Protein 7UG9 (pdb70)

Secondary structure (DSSP, 8-state):
-EE--B--TTTT-SS-HHHHHHHHHHTT-SEEEE--BT--TTHHHHHHHHHHTT---EEEEEEEEEEEETTEEEEEEEES--TT-HHHHHHHHHHHH--B-HHHHHHHHHHTT-EEEE--GGGG---HHHHHHHHHHHHHTT--EEEEE-SS--HHHHHHHHHHHHHTT-EEEE---B-S--SS--TTTT--PPTT--BTTHHHH-

B-factor: mean 23.29, std 7.82, range [12.18, 55.29]

Solvent-accessible surface area: 9384 Å² total; per-residue (Å²): 102,50,0,0,0,0,1,0,69,39,33,78,9,77,37,63,14,60,42,0,0,59,59,0,52,126,68,196,4,31,14,0,0,1,0,2,50,12,28,24,69,1,1,55,41,0,109,98,18,22,86,156,48,67,34,98,12,98,25,14,11,1,0,1,0,7,0,52,21,105,150,70,96,0,21,0,0,0,0,50,4,64,27,104,48,101,60,0,64,97,10,14,61,80,1,94,152,134,129,3,60,2,80,90,0,0,73,14,0,64,114,4,51,2,56,0,0,0,0,8,2,35,150,30,140,33,62,74,90,89,26,100,112,0,0,41,51,0,25,128,43,132,9,24,0,0,1,0,0,18,15,110,41,64,111,103,58,10,68,121,5,4,62,18,0,148,133,51,135,8,62,0,0,7,0,1,17,0,49,97,66,46,104,177,35,18,0,6,96,125,12,116,38,16,107,44,16,110,3,0,28,45,43,58,94,163

Sequence (206 aa):
IYDLHSHTTASDGCCLTPEALVHRAVEMRVGTLAITDHDTTAAIAPAREEISRSGLALNLIPGVEISTVWENHEIHIVGLNIDITHPLMCEFLAQQTERWCTIEQAIDVIHHSGGKAVLAHPGRYNLSAKWLKRLVAHFAEHHGDAMMEVAQCQQSPNERTQLAALARQHHLWASQGSDFHQPCPWIELGRKLWLPAGVEGVWQLWEQ

Radius of gyration: 15.75 Å; Cα contacts (8 Å, |Δi|>4): 467; chains: 1; bounding box: 38×36×37 Å

Foldseek 3Di:
DEAAAEEDPVAQFDHALLVVLVQCVVVVHQEYEYAHELDQVRQVVNVVNCVVVVNNHHYWRKYWYWAADPNATWIKMWTNFQRPDPLSVVQSVVRVVHHHHLLVVQVSSVVRVTAIEGEPLVVSVDDPVVSLVVLLVNLVSPHAEYEQEEQADDPVSSVVVQVSCLVSVHAYEHHHNYRYDDDRGGGPHPTDHDPDHHHSVVVVVD

Structure (mmCIF, N/CA/C/O backbone):
data_7UG9
#
_entry.id   7UG9
#
_cell.length_a   40.289
_cell.length_b   74.389
_cell.length_c   40.079
_cell.angle_alpha   90.000
_cell.angle_beta   118.980
_cell.angle_gamma   90.000
#
_symmetry.space_group_name_H-M   'P 1 21 1'
#
loop_
_entity.id
_entity.type
_entity.pdbx_description
1 polymer "5'-3' exoribonuclease"
2 non-polymer 'MANGANESE (II) ION'
3 non-polymer 'SULFATE ION'
4 water water
#
loop_
_atom_site.group_PDB
_atom_site.id
_atom_site.type_symbol
_atom_site.label_atom_id
_atom_site.label_alt_id
_atom_site.label_comp_id
_atom_site.label_asym_id
_atom_site.label_entity_id
_atom_site.label_seq_id
_atom_site.pdbx_PDB_ins_code
_atom_site.Cartn_x
_atom_site.Cartn_y
_atom_site.Cartn_z
_atom_site.occupancy
_atom_site.B_iso_or_equiv
_atom_site.auth_seq_id
_atom_site.auth_comp_id
_atom_site.auth_asym_id
_atom_site.auth_atom_id
_atom_site.pdbx_PDB_model_num
ATOM 1 N N . ILE A 1 9 ? -6.894 -24.817 6.456 1.00 24.72 9 ILE A N 1
ATOM 2 C CA . ILE A 1 9 ? -6.894 -23.400 6.092 1.00 20.51 9 ILE A CA 1
ATOM 3 C C . ILE A 1 9 ? -5.672 -23.060 5.250 1.00 19.38 9 ILE A C 1
ATOM 4 O O . ILE A 1 9 ? -4.552 -23.378 5.627 1.00 20.64 9 ILE A O 1
ATOM 9 N N . TYR A 1 10 ? -5.892 -22.387 4.122 1.00 21.10 10 TYR A N 1
ATOM 10 C CA . TYR A 1 10 ? -4.821 -21.854 3.292 1.00 20.25 10 TYR A CA 1
ATOM 11 C C . TYR A 1 10 ? -4.628 -20.371 3.592 1.00 18.47 10 TYR A C 1
ATOM 12 O O . TYR A 1 10 ? -5.601 -19.620 3.645 1.00 19.18 10 TYR A O 1
ATOM 21 N N . ASP A 1 11 ? -3.378 -19.954 3.790 1.00 17.63 11 ASP A N 1
ATOM 22 C CA . ASP A 1 11 ? -3.030 -18.530 3.844 1.00 15.46 11 ASP A CA 1
ATOM 23 C C . ASP A 1 11 ? -1.843 -18.348 2.908 1.00 15.23 11 ASP A C 1
ATOM 24 O O . ASP A 1 11 ? -0.717 -18.707 3.258 1.00 14.05 11 ASP A O 1
ATOM 29 N N . LEU A 1 12 ? -2.081 -17.753 1.741 1.00 14.13 12 LEU A N 1
ATOM 30 C CA . LEU A 1 12 ? -1.079 -17.716 0.683 1.00 14.08 12 LEU A CA 1
ATOM 31 C C . LEU A 1 12 ? -0.479 -16.321 0.483 1.00 15.02 12 LEU A C 1
ATOM 32 O O . LEU A 1 12 ? -0.104 -15.957 -0.629 1.00 17.25 12 LEU A O 1
ATOM 37 N N . HIS A 1 13 ? -0.343 -15.538 1.552 1.00 14.48 13 HIS A N 1
ATOM 38 C CA . HIS A 1 13 ? 0.274 -14.215 1.442 1.00 14.74 13 HIS A CA 1
ATOM 39 C C . HIS A 1 13 ? 0.732 -13.806 2.836 1.00 12.45 13 HIS A C 1
ATOM 40 O O . HIS A 1 13 ? -0.108 -13.505 3.684 1.00 16.39 13 HIS A O 1
ATOM 47 N N . SER A 1 14 ? 2.041 -13.820 3.074 1.00 14.07 14 SER A N 1
ATOM 48 C CA . SER A 1 14 ? 2.571 -13.464 4.391 1.00 13.43 14 SER A CA 1
ATOM 49 C C . SER A 1 14 ? 3.999 -12.969 4.235 1.00 14.95 14 SER A C 1
ATOM 50 O O . SER A 1 14 ? 4.675 -13.267 3.243 1.00 15.15 14 SER A O 1
ATOM 53 N N . HIS A 1 15 ? 4.463 -12.219 5.240 1.00 13.22 15 HIS A N 1
ATOM 54 C CA . HIS A 1 15 ? 5.787 -11.607 5.213 1.00 12.77 15 HIS A CA 1
ATOM 55 C C . HIS A 1 15 ? 6.578 -11.944 6.469 1.00 12.64 15 HIS A C 1
ATOM 56 O O . HIS A 1 15 ? 6.014 -12.242 7.519 1.00 16.41 15 HIS A O 1
ATOM 63 N N . THR A 1 16 ? 7.901 -11.916 6.320 1.00 14.18 16 THR A N 1
ATOM 64 C CA . THR A 1 16 ? 8.854 -12.188 7.395 1.00 14.84 16 THR A CA 1
ATOM 65 C C . THR A 1 16 ? 9.872 -11.070 7.436 1.00 16.28 16 THR A C 1
ATOM 66 O O . THR A 1 16 ? 9.869 -10.173 6.591 1.00 15.16 16 THR A O 1
ATOM 70 N N . THR A 1 17 ? 10.801 -11.171 8.394 1.00 15.98 17 THR A N 1
ATOM 71 C CA . THR A 1 17 ? 11.942 -10.268 8.468 1.00 19.83 17 THR A CA 1
ATOM 72 C C . THR A 1 17 ? 12.804 -10.265 7.209 1.00 21.20 17 THR A C 1
ATOM 73 O O . THR A 1 17 ? 13.641 -9.367 7.062 1.00 20.65 17 THR A O 1
ATOM 77 N N . ALA A 1 18 ? 12.625 -11.227 6.297 1.00 19.47 18 ALA A N 1
ATOM 78 C CA . ALA A 1 18 ? 13.330 -11.164 5.019 1.00 21.26 18 ALA A CA 1
ATOM 79 C C . ALA A 1 18 ? 12.896 -9.957 4.203 1.00 19.84 18 ALA A C 1
ATOM 80 O O . ALA A 1 18 ? 13.672 -9.446 3.389 1.00 25.17 18 ALA A O 1
ATOM 82 N N . SER A 1 19 ? 11.640 -9.526 4.348 1.00 18.38 19 SER A N 1
ATOM 83 C CA . SER A 1 19 ? 11.234 -8.258 3.749 1.00 18.04 19 SER A CA 1
ATOM 84 C C . SER A 1 19 ? 10.735 -7.339 4.853 1.00 17.64 19 SER A C 1
ATOM 85 O O . SER A 1 19 ? 11.524 -6.940 5.715 1.00 19.92 19 SER A O 1
ATOM 88 N N . ASP A 1 20 ? 9.451 -7.007 4.883 1.00 15.01 20 ASP A N 1
ATOM 89 C CA . ASP A 1 20 ? 8.998 -6.002 5.842 1.00 19.34 20 ASP A CA 1
ATOM 90 C C . ASP A 1 20 ? 8.114 -6.578 6.935 1.00 18.76 20 ASP A C 1
ATOM 91 O O . ASP A 1 20 ? 7.357 -5.834 7.563 1.00 18.41 20 ASP A O 1
ATOM 96 N N . GLY A 1 21 ? 8.196 -7.890 7.186 1.00 15.62 21 GLY A N 1
ATOM 97 C CA . GLY A 1 21 ? 7.527 -8.463 8.333 1.00 16.66 21 GLY A CA 1
ATOM 98 C C . GLY A 1 21 ? 8.368 -8.324 9.586 1.00 18.90 21 GLY A C 1
ATOM 99 O O . GLY A 1 21 ? 9.573 -8.073 9.529 1.00 20.31 21 GLY A O 1
ATOM 100 N N . CYS A 1 22 ? 7.739 -8.508 10.744 1.00 17.77 22 CYS A N 1
ATOM 101 C CA A CYS A 1 22 ? 8.435 -8.392 12.019 0.62 19.34 22 CYS A CA 1
ATOM 102 C CA B CYS A 1 22 ? 8.481 -8.389 11.992 0.38 19.27 22 CYS A CA 1
ATOM 103 C C . CYS A 1 22 ? 8.822 -9.731 12.627 1.00 17.38 22 CYS A C 1
ATOM 104 O O . CYS A 1 22 ? 9.547 -9.747 13.623 1.00 17.84 22 CYS A O 1
ATOM 109 N N . LEU A 1 23 ? 8.343 -10.848 12.083 1.00 16.57 23 LEU A N 1
ATOM 110 C CA . LEU A 1 23 ? 8.694 -12.152 12.627 1.00 17.40 23 LEU A CA 1
ATOM 111 C C . LEU A 1 23 ? 9.683 -12.860 11.709 1.00 16.58 23 LEU A C 1
ATOM 112 O O . LEU A 1 23 ? 9.652 -12.698 10.486 1.00 14.58 23 LEU A O 1
ATOM 117 N N . THR A 1 24 ? 10.573 -13.636 12.324 1.00 15.63 24 THR A N 1
ATOM 118 C CA . THR A 1 24 ? 11.501 -14.453 11.585 1.00 15.07 24 THR A CA 1
ATOM 119 C C . THR A 1 24 ? 10.719 -15.535 10.856 1.00 16.01 24 THR A C 1
ATOM 120 O O . THR A 1 24 ? 9.586 -15.852 11.240 1.00 15.72 24 THR A O 1
ATOM 124 N N . PRO A 1 25 ? 11.306 -16.120 9.804 1.00 17.16 25 PRO A N 1
ATOM 125 C CA . PRO A 1 25 ? 10.662 -17.280 9.167 1.00 18.41 25 PRO A CA 1
ATOM 126 C C . PRO A 1 25 ? 10.328 -18.351 10.182 1.00 18.58 25 PRO A C 1
ATOM 127 O O . PRO A 1 25 ? 9.267 -18.981 10.115 1.00 16.54 25 PRO A O 1
ATOM 131 N N . GLU A 1 26 ? 11.196 -18.518 11.181 1.00 17.41 26 GLU A N 1
ATOM 132 C CA . GLU A 1 26 ? 10.972 -19.554 12.180 1.00 17.68 26 GLU A CA 1
ATOM 133 C C . GLU A 1 26 ? 9.776 -19.226 13.071 1.00 17.70 26 GLU A C 1
ATOM 134 O O . GLU A 1 26 ? 8.964 -20.103 13.381 1.00 17.97 26 GLU A O 1
ATOM 140 N N . ALA A 1 27 ? 9.668 -17.980 13.533 1.00 15.35 27 ALA A N 1
ATOM 141 C CA . ALA A 1 27 ? 8.515 -17.603 14.344 1.00 16.63 27 ALA A CA 1
ATOM 142 C C . ALA A 1 27 ? 7.223 -17.655 13.541 1.00 16.06 27 ALA A C 1
ATOM 143 O O . ALA A 1 27 ? 6.178 -18.028 14.080 1.00 14.93 27 ALA A O 1
ATOM 145 N N . LEU A 1 28 ? 7.273 -17.291 12.260 1.00 16.92 28 LEU A N 1
ATOM 146 C CA . LEU A 1 28 ? 6.051 -17.264 11.459 1.00 16.13 28 LEU A CA 1
ATOM 147 C C . LEU A 1 28 ? 5.469 -18.658 11.258 1.00 14.15 28 LEU A C 1
ATOM 148 O O . LEU A 1 28 ? 4.249 -18.839 11.367 1.00 15.76 28 LEU A O 1
ATOM 153 N N . VAL A 1 29 ? 6.307 -19.655 10.944 1.00 14.13 29 VAL A N 1
ATOM 154 C CA . VAL A 1 29 ? 5.742 -20.991 10.726 1.00 15.46 29 VAL A CA 1
ATOM 155 C C . VAL A 1 29 ? 5.112 -21.514 12.016 1.00 15.09 29 VAL A C 1
ATOM 156 O O . VAL A 1 29 ? 4.059 -22.166 11.995 1.00 15.39 29 VAL A O 1
ATOM 160 N N . HIS A 1 30 ? 5.701 -21.196 13.168 1.00 16.64 30 HIS A N 1
ATOM 161 C CA . HIS A 1 30 ? 5.046 -21.591 14.413 1.00 17.07 30 HIS A CA 1
ATOM 162 C C . HIS A 1 30 ? 3.727 -20.854 14.614 1.00 17.47 30 HIS A C 1
ATOM 163 O O . HIS A 1 30 ? 2.743 -21.444 15.080 1.00 14.83 30 HIS A O 1
ATOM 170 N N . ARG A 1 31 ? 3.686 -19.553 14.292 1.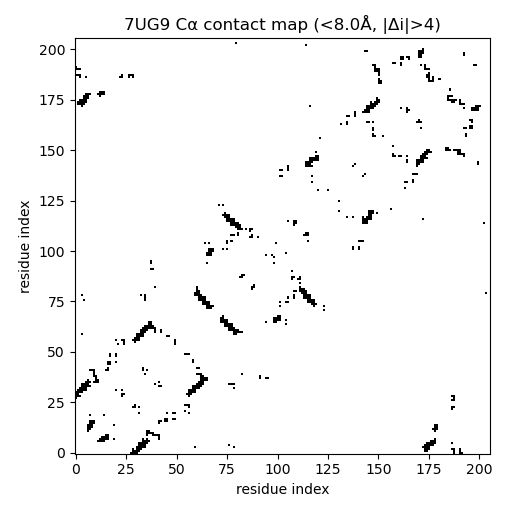00 15.39 31 ARG A N 1
ATOM 171 C CA . ARG A 1 31 ? 2.431 -18.828 14.431 1.00 14.96 31 ARG A CA 1
ATOM 172 C C . ARG A 1 31 ? 1.365 -19.435 13.533 1.00 17.05 31 ARG A C 1
ATOM 173 O O . ARG A 1 31 ? 0.196 -19.545 13.925 1.00 15.30 31 ARG A O 1
ATOM 181 N N . ALA A 1 32 ? 1.760 -19.869 12.334 1.00 16.19 32 ALA A N 1
ATOM 182 C CA . ALA A 1 32 ? 0.797 -20.438 11.396 1.00 16.41 32 ALA A CA 1
ATOM 183 C C . ALA A 1 32 ? 0.160 -21.687 11.985 1.00 17.49 32 ALA A C 1
ATOM 184 O O . ALA A 1 32 ? -1.066 -21.847 11.955 1.00 16.94 32 ALA A O 1
ATOM 186 N N . VAL A 1 33 ? 0.978 -22.541 12.605 1.00 18.03 33 VAL A N 1
ATOM 187 C CA . VAL A 1 33 ? 0.451 -23.772 13.185 1.00 19.50 33 VAL A CA 1
ATOM 188 C C . VAL A 1 33 ? -0.449 -23.450 14.374 1.00 19.21 33 VAL A C 1
ATOM 189 O O . VAL A 1 33 ? -1.521 -24.045 14.542 1.00 21.42 33 VAL A O 1
ATOM 193 N N . GLU A 1 34 ? -0.066 -22.458 15.175 1.00 18.18 34 GLU A N 1
ATOM 194 C CA . GLU A 1 34 ? -0.902 -22.047 16.298 1.00 17.47 34 GLU A CA 1
ATOM 195 C C . GLU A 1 34 ? -2.238 -21.496 15.826 1.00 21.96 34 GLU A C 1
ATOM 196 O O . GLU A 1 34 ? -3.245 -21.614 16.535 1.00 22.34 34 GLU A O 1
ATOM 202 N N . MET A 1 35 ? -2.271 -20.920 14.625 1.00 16.37 35 MET A N 1
ATOM 203 C CA . MET A 1 35 ? -3.477 -20.359 14.058 1.00 19.36 35 MET A CA 1
ATOM 204 C C . MET A 1 35 ? -4.255 -21.400 13.269 1.00 18.99 35 MET A C 1
ATOM 205 O O . MET A 1 35 ? -5.286 -21.066 12.675 1.00 20.03 35 MET A O 1
ATOM 210 N N . ARG A 1 36 ? -3.756 -22.641 13.241 1.00 18.79 36 ARG A N 1
ATOM 211 C CA . ARG A 1 36 ? -4.397 -23.764 12.555 1.00 22.40 36 ARG A CA 1
ATOM 212 C C . ARG A 1 36 ? -4.438 -23.547 11.041 1.00 19.72 36 ARG A C 1
ATOM 213 O O . ARG A 1 36 ? -5.348 -23.992 10.346 1.00 20.10 36 ARG A O 1
ATOM 221 N N . VAL A 1 37 ? -3.401 -22.896 10.528 1.00 16.98 37 VAL A N 1
ATOM 222 C CA . VAL A 1 37 ? -3.169 -22.807 9.090 1.00 18.06 37 VAL A CA 1
ATOM 223 C C . VAL A 1 37 ? -2.558 -24.116 8.620 1.00 17.51 37 VAL A C 1
ATOM 224 O O . VAL A 1 37 ? -1.562 -24.583 9.188 1.00 19.90 37 VAL A O 1
ATOM 228 N N . GLY A 1 38 ? -3.150 -24.715 7.586 1.00 17.87 38 GLY A N 1
ATOM 229 C CA . GLY A 1 38 ? -2.621 -25.964 7.073 1.00 18.05 38 GLY A CA 1
ATOM 230 C C . GLY A 1 38 ? -1.575 -25.776 5.995 1.00 20.02 38 GLY A C 1
ATOM 231 O O . GLY A 1 38 ? -0.605 -26.537 5.909 1.00 18.72 38 GLY A O 1
ATOM 232 N N . THR A 1 39 ? -1.756 -24.750 5.165 1.00 17.75 39 THR A N 1
ATOM 233 C CA . THR A 1 39 ? -0.851 -24.475 4.065 1.00 15.79 39 THR A CA 1
ATOM 234 C C . THR A 1 39 ? -0.557 -22.985 4.073 1.00 15.80 39 THR A C 1
ATOM 235 O O . THR A 1 39 ? -1.488 -22.174 4.093 1.00 17.04 39 THR A O 1
ATOM 239 N N . LEU A 1 40 ? 0.726 -22.640 4.119 1.00 15.06 40 LEU A N 1
ATOM 240 C CA . LEU A 1 40 ? 1.180 -21.262 4.236 1.00 14.60 40 LEU A CA 1
ATOM 241 C C . LEU A 1 40 ? 2.131 -20.949 3.089 1.00 15.31 40 LEU A C 1
ATOM 242 O O . LEU A 1 40 ? 3.065 -21.710 2.826 1.00 18.03 40 LEU A O 1
ATOM 247 N N . ALA A 1 41 ? 1.902 -19.834 2.404 1.00 15.07 41 ALA A N 1
ATOM 248 C CA . ALA A 1 41 ? 2.888 -19.316 1.473 1.00 14.07 41 ALA A CA 1
ATOM 249 C C . ALA A 1 41 ? 3.571 -18.124 2.117 1.00 14.48 41 ALA A C 1
ATOM 250 O O . ALA A 1 41 ? 2.901 -17.243 2.656 1.00 17.53 41 ALA A O 1
ATOM 252 N N . ILE A 1 42 ? 4.893 -18.104 2.082 1.00 15.54 42 ILE A N 1
ATOM 253 C CA . ILE A 1 42 ? 5.631 -16.906 2.447 1.00 14.36 42 ILE A CA 1
ATOM 254 C C . ILE A 1 42 ? 5.896 -16.164 1.146 1.00 16.38 42 ILE A C 1
ATOM 255 O O . ILE A 1 42 ? 6.383 -16.758 0.176 1.00 15.45 42 ILE A O 1
ATOM 260 N N . THR A 1 43 ? 5.513 -14.885 1.107 1.00 15.17 43 THR A N 1
ATOM 261 C CA . THR A 1 43 ? 5.525 -14.087 -0.115 1.00 14.35 43 THR A CA 1
ATOM 262 C C . THR A 1 43 ? 6.202 -12.741 0.173 1.00 13.26 43 THR A C 1
ATOM 263 O O . THR A 1 43 ? 5.586 -11.681 0.066 1.00 16.43 43 THR A O 1
ATOM 267 N N . ASP A 1 44 ? 7.481 -12.790 0.533 1.00 13.88 44 ASP A N 1
ATOM 268 C CA . ASP A 1 44 ? 8.227 -11.576 0.850 1.00 13.96 44 ASP A CA 1
ATOM 269 C C . ASP A 1 44 ? 8.435 -10.729 -0.408 1.00 14.23 44 ASP A C 1
ATOM 270 O O . ASP A 1 44 ? 8.457 -11.244 -1.525 1.00 15.38 44 ASP A O 1
ATOM 275 N N . HIS A 1 45 ? 8.571 -9.414 -0.214 1.00 13.60 45 HIS A N 1
ATOM 276 C CA . HIS A 1 45 ? 8.807 -8.488 -1.321 1.00 14.21 45 HIS A CA 1
ATOM 277 C C . HIS A 1 45 ? 10.125 -8.772 -2.022 1.00 16.93 45 HIS A C 1
ATOM 278 O O . HIS A 1 45 ? 11.196 -8.587 -1.440 1.00 17.12 45 HIS A O 1
ATOM 285 N N . ASP A 1 46 ? 10.061 -9.261 -3.259 1.00 18.84 46 ASP A N 1
ATOM 286 C CA . ASP A 1 46 ? 11.237 -9.346 -4.119 1.00 23.95 46 ASP A CA 1
ATOM 287 C C . ASP A 1 46 ? 12.367 -10.161 -3.487 1.00 20.98 46 ASP A C 1
ATOM 288 O O . ASP A 1 46 ? 13.545 -9.960 -3.785 1.00 19.80 46 ASP A O 1
ATOM 293 N N . THR A 1 47 ? 12.043 -11.090 -2.588 1.00 18.47 47 THR A N 1
ATOM 294 C CA . THR A 1 47 ? 13.070 -11.984 -2.073 1.00 18.68 47 THR A CA 1
ATOM 295 C C . THR A 1 47 ? 12.422 -13.324 -1.778 1.00 17.64 47 THR A C 1
ATOM 296 O O . THR A 1 47 ? 11.204 -13.413 -1.571 1.00 17.47 47 THR A O 1
ATOM 300 N N . THR A 1 48 ? 13.237 -14.373 -1.843 1.00 17.52 48 THR A N 1
ATOM 301 C CA . THR A 1 48 ? 12.826 -15.694 -1.391 1.00 16.26 48 THR A CA 1
ATOM 302 C C . THR A 1 48 ? 13.647 -16.135 -0.193 1.00 17.54 48 THR A C 1
ATOM 303 O O . THR A 1 48 ? 13.687 -17.323 0.121 1.00 18.59 48 THR A O 1
ATOM 307 N N . ALA A 1 49 ? 14.299 -15.197 0.498 1.00 17.68 49 ALA A N 1
ATOM 308 C CA . ALA A 1 49 ? 15.303 -15.598 1.479 1.00 20.13 49 ALA A CA 1
ATOM 309 C C . ALA A 1 49 ? 14.707 -16.335 2.674 1.00 18.00 49 ALA A C 1
ATOM 310 O O . ALA A 1 49 ? 15.445 -17.023 3.383 1.00 19.05 49 ALA A O 1
ATOM 312 N N . ALA A 1 50 ? 13.401 -16.218 2.919 1.00 15.58 50 ALA A N 1
ATOM 313 C CA . ALA A 1 50 ? 12.820 -16.845 4.099 1.00 17.24 50 ALA A CA 1
ATOM 314 C C . ALA A 1 50 ? 12.432 -18.295 3.876 1.00 16.96 50 ALA A C 1
ATOM 315 O O . ALA A 1 50 ? 12.180 -19.008 4.853 1.00 17.07 50 ALA A O 1
ATOM 317 N N . ILE A 1 51 ? 12.395 -18.763 2.632 1.00 17.48 51 ILE A N 1
ATOM 318 C CA . ILE A 1 51 ? 11.815 -20.082 2.375 1.00 19.05 51 ILE A CA 1
ATOM 319 C C . ILE A 1 51 ? 12.675 -21.185 2.988 1.00 20.17 51 ILE A C 1
ATOM 320 O O . ILE A 1 51 ? 12.169 -22.064 3.701 1.00 20.27 51 ILE A O 1
ATOM 325 N N . ALA A 1 52 ? 13.983 -21.161 2.722 1.00 17.70 52 ALA A N 1
ATOM 326 C CA . ALA A 1 52 ? 14.851 -22.231 3.214 1.00 22.39 52 ALA A CA 1
ATOM 327 C C . ALA A 1 52 ? 14.869 -22.305 4.732 1.00 22.00 52 ALA A C 1
ATOM 328 O O . ALA A 1 52 ? 14.712 -23.415 5.271 1.00 18.19 52 ALA A O 1
ATOM 330 N N . PRO A 1 53 ? 15.005 -21.198 5.477 1.00 18.85 53 PRO A N 1
ATOM 331 C CA . PRO A 1 53 ? 14.930 -21.313 6.941 1.00 19.08 53 PRO A CA 1
ATOM 332 C C . PRO A 1 53 ? 13.559 -21.742 7.437 1.00 17.67 53 PRO A C 1
ATOM 333 O O . PRO A 1 53 ? 13.473 -22.444 8.455 1.00 19.77 53 PRO A O 1
ATOM 337 N N . ALA A 1 54 ? 12.479 -21.352 6.749 1.00 17.57 54 ALA A N 1
ATOM 338 C CA . ALA A 1 54 ? 11.149 -21.782 7.161 1.00 17.04 54 ALA A CA 1
ATOM 339 C C . ALA A 1 54 ? 11.001 -23.290 7.005 1.00 17.48 54 ALA A C 1
ATOM 340 O O . ALA A 1 54 ? 10.501 -23.976 7.907 1.00 18.45 54 ALA A O 1
ATOM 342 N N . ARG A 1 55 ? 11.438 -23.823 5.863 1.00 16.49 55 ARG A N 1
ATOM 343 C CA . ARG A 1 55 ? 11.434 -25.272 5.677 1.00 17.96 55 ARG A CA 1
ATOM 344 C C . ARG A 1 55 ? 12.267 -25.971 6.742 1.00 19.71 55 ARG A C 1
ATOM 345 O O . ARG A 1 55 ? 11.890 -27.036 7.242 1.00 19.83 55 ARG A O 1
ATOM 353 N N . GLU A 1 56 ? 13.417 -25.387 7.082 1.00 20.88 56 GLU A N 1
ATOM 354 C CA . GLU A 1 56 ? 14.300 -25.965 8.095 1.00 22.39 56 GLU A CA 1
ATOM 355 C C . GLU A 1 56 ? 13.611 -26.026 9.452 1.00 22.51 56 GLU A C 1
ATOM 356 O O . GLU A 1 56 ? 13.747 -27.013 10.185 1.00 19.88 56 GLU A O 1
ATOM 362 N N . GLU A 1 57 ? 12.865 -24.976 9.805 1.00 18.34 57 GLU A N 1
ATOM 363 C CA . GLU A 1 57 ? 12.176 -24.958 11.093 1.00 19.42 57 GLU A CA 1
ATOM 364 C C . GLU A 1 57 ? 11.027 -25.949 11.126 1.00 18.10 57 GLU A C 1
ATOM 365 O O . GLU A 1 57 ? 10.804 -26.607 12.151 1.00 16.65 57 GLU A O 1
ATOM 371 N N . ILE A 1 58 ? 10.267 -26.041 10.026 1.00 16.34 58 ILE A N 1
ATOM 372 C CA . ILE A 1 58 ? 9.174 -27.005 9.948 1.00 16.76 58 ILE A CA 1
ATOM 373 C C . ILE A 1 58 ? 9.706 -28.412 10.160 1.00 16.35 58 ILE A C 1
ATOM 374 O O . ILE A 1 58 ? 9.121 -29.214 10.901 1.00 20.42 58 ILE A O 1
ATOM 379 N N . SER A 1 59 ? 10.846 -28.719 9.545 1.00 17.84 59 SER A N 1
ATOM 380 C CA . SER A 1 59 ? 11.437 -30.043 9.706 1.00 19.74 59 SER A CA 1
ATOM 381 C C . SER A 1 59 ? 11.975 -30.242 11.121 1.00 21.10 59 SER A C 1
ATOM 382 O O . SER A 1 59 ? 11.676 -31.251 11.773 1.00 19.86 59 SER A O 1
ATOM 385 N N . ARG A 1 60 ? 12.764 -29.290 11.627 1.00 19.91 60 ARG A N 1
ATOM 386 C CA . ARG A 1 60 ? 13.400 -29.520 12.925 1.00 20.54 60 ARG A CA 1
ATOM 387 C C . ARG A 1 60 ? 12.376 -29.581 14.055 1.00 21.37 60 ARG A C 1
ATOM 388 O O . ARG A 1 60 ? 12.570 -30.314 15.028 1.00 22.00 60 ARG A O 1
ATOM 396 N N . SER A 1 61 ? 11.264 -28.867 13.927 1.00 18.27 61 SER A N 1
ATOM 397 C CA . SER A 1 61 ? 10.227 -28.800 14.946 1.00 17.93 61 SER A CA 1
ATOM 398 C C . SER A 1 61 ? 9.105 -29.808 14.724 1.00 18.10 61 SER A C 1
ATOM 399 O O . SER A 1 61 ? 8.173 -29.865 15.532 1.00 19.84 61 SER A O 1
ATOM 402 N N . GLY A 1 62 ? 9.171 -30.588 13.648 1.00 17.08 62 GLY A N 1
ATOM 403 C CA . GLY A 1 62 ? 8.137 -31.558 13.336 1.00 19.31 62 GLY A CA 1
ATOM 404 C C . GLY A 1 62 ? 6.777 -30.960 13.064 1.00 18.51 62 GLY A C 1
ATOM 405 O O . GLY A 1 62 ? 5.765 -31.601 13.342 1.00 19.64 62 GLY A O 1
ATOM 406 N N . LEU A 1 63 ? 6.718 -29.734 12.545 1.00 15.73 63 LEU A N 1
ATOM 407 C CA . LEU A 1 63 ? 5.426 -29.111 12.311 1.00 19.42 63 LEU A CA 1
ATOM 408 C C . LEU A 1 63 ? 4.714 -29.749 11.131 1.00 20.19 63 LEU A C 1
ATOM 409 O O . LEU A 1 63 ? 5.340 -30.159 10.155 1.00 21.06 63 LEU A O 1
ATOM 414 N N . ALA A 1 64 ? 3.389 -29.829 11.247 1.00 21.25 64 ALA A N 1
ATOM 415 C CA . ALA A 1 64 ? 2.501 -30.268 10.172 1.00 18.97 64 ALA A CA 1
ATOM 416 C C . ALA A 1 64 ? 1.991 -29.006 9.493 1.00 25.59 64 ALA A C 1
ATOM 417 O O . ALA A 1 64 ? 0.875 -28.533 9.730 1.00 29.87 64 ALA A O 1
ATOM 419 N N . LEU A 1 65 ? 2.848 -28.450 8.652 1.00 19.39 65 LEU A N 1
ATOM 420 C CA . LEU A 1 65 ? 2.545 -27.255 7.883 1.00 17.72 65 LEU A CA 1
ATOM 421 C C . LEU A 1 65 ? 3.116 -27.472 6.499 1.00 17.49 65 LEU A C 1
ATOM 422 O O . LEU A 1 65 ? 4.291 -27.824 6.386 1.00 18.90 65 LEU A O 1
ATOM 427 N N . ASN A 1 66 ? 2.287 -27.307 5.462 1.00 17.36 66 ASN A N 1
ATOM 428 C CA . ASN A 1 66 ? 2.787 -27.312 4.099 1.00 19.74 66 ASN A CA 1
ATOM 429 C C . ASN A 1 66 ? 3.220 -25.904 3.742 1.00 17.86 66 ASN A C 1
ATOM 430 O O . ASN A 1 66 ? 2.400 -24.985 3.759 1.00 20.43 66 ASN A O 1
ATOM 435 N N . LEU A 1 67 ? 4.488 -25.743 3.415 1.00 16.01 67 LEU A N 1
ATOM 436 C CA . LEU A 1 67 ? 5.044 -24.457 3.005 1.00 18.61 67 LEU A CA 1
ATOM 437 C C . LEU A 1 67 ? 5.036 -24.355 1.486 1.00 20.06 67 LEU A C 1
ATOM 438 O O . LEU A 1 67 ? 5.563 -25.237 0.798 1.00 23.08 67 LEU A O 1
ATOM 443 N N . ILE A 1 68 ? 4.419 -23.299 0.970 1.00 20.05 68 ILE A N 1
ATOM 444 C CA . ILE A 1 68 ? 4.400 -23.003 -0.461 1.00 16.72 68 ILE A CA 1
ATOM 445 C C . ILE A 1 68 ? 5.426 -21.902 -0.708 1.00 17.65 68 ILE A C 1
ATOM 446 O O . ILE A 1 68 ? 5.274 -20.801 -0.158 1.00 19.11 68 ILE A O 1
ATOM 451 N N . PRO A 1 69 ? 6.478 -22.157 -1.484 1.00 17.59 69 PRO A N 1
ATOM 452 C CA . PRO A 1 69 ? 7.457 -21.101 -1.770 1.00 17.54 69 PRO A CA 1
ATOM 453 C C . PRO A 1 69 ? 6.802 -20.014 -2.600 1.00 17.37 69 PRO A C 1
ATOM 454 O O . PRO A 1 69 ? 6.138 -20.300 -3.596 1.00 17.68 69 PRO A O 1
ATOM 458 N N . GLY A 1 70 ? 6.985 -18.764 -2.185 1.00 15.64 70 GLY A N 1
ATOM 459 C CA . GLY A 1 70 ? 6.340 -17.684 -2.903 1.00 13.31 70 GLY A CA 1
ATOM 460 C C . GLY A 1 70 ? 7.188 -16.431 -2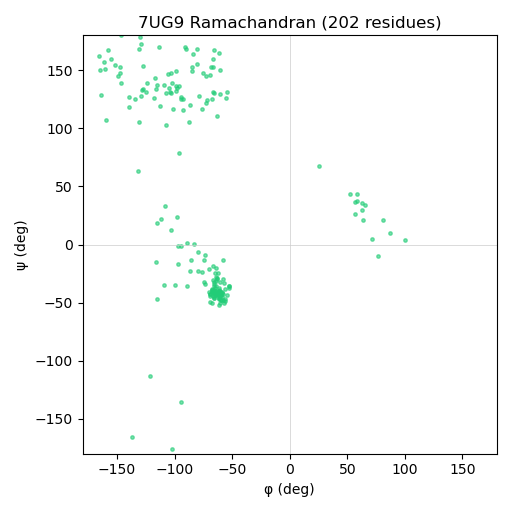.901 1.00 14.23 70 GLY A C 1
ATOM 461 O O . GLY A 1 70 ? 8.301 -16.410 -2.369 1.00 14.74 70 GLY A O 1
ATOM 462 N N . VAL A 1 71 ? 6.661 -15.390 -3.547 1.00 13.39 71 VAL A N 1
ATOM 463 C CA . VAL A 1 71 ? 7.337 -14.093 -3.607 1.00 13.90 71 VAL A CA 1
ATOM 464 C C . VAL A 1 71 ? 6.276 -13.068 -3.966 1.00 12.30 71 VAL A C 1
ATOM 465 O O . VAL A 1 71 ? 5.278 -13.395 -4.616 1.00 13.95 71 VAL A O 1
ATOM 469 N N . GLU A 1 72 ? 6.466 -11.831 -3.516 1.00 13.33 72 GLU A N 1
ATOM 470 C CA . GLU A 1 72 ? 5.607 -10.731 -3.946 1.00 17.55 72 GLU A CA 1
ATOM 471 C C . GLU A 1 72 ? 6.427 -9.766 -4.791 1.00 17.76 72 GLU A C 1
ATOM 472 O O . GLU A 1 72 ? 7.396 -9.189 -4.301 1.00 15.61 72 GLU A O 1
ATOM 478 N N . ILE A 1 73 ? 6.026 -9.588 -6.062 1.00 15.43 73 ILE A N 1
ATOM 479 C CA . ILE A 1 73 ? 6.778 -8.805 -7.040 1.00 15.42 73 ILE A CA 1
ATOM 480 C C . ILE A 1 73 ? 6.087 -7.467 -7.247 1.00 18.53 73 ILE A C 1
ATOM 481 O O . ILE A 1 73 ? 4.865 -7.412 -7.404 1.00 17.30 73 ILE A O 1
ATOM 486 N N . SER A 1 74 ? 6.865 -6.389 -7.258 1.00 19.73 74 SER A N 1
ATOM 487 C CA . SER A 1 74 ? 6.329 -5.046 -7.440 1.00 19.03 74 SER A CA 1
ATOM 488 C C . SER A 1 74 ? 6.379 -4.695 -8.926 1.00 20.93 74 SER A C 1
ATOM 489 O O . SER A 1 74 ? 7.438 -4.804 -9.549 1.00 20.05 74 SER A O 1
ATOM 492 N N . THR A 1 75 ? 5.235 -4.308 -9.500 1.00 19.28 75 THR A N 1
ATOM 493 C CA . THR A 1 75 ? 5.150 -3.988 -10.920 1.00 18.36 75 THR A CA 1
ATOM 494 C C . THR A 1 75 ? 4.482 -2.630 -11.084 1.00 20.04 75 THR A C 1
ATOM 495 O O . THR A 1 75 ? 4.002 -2.029 -10.120 1.00 21.26 75 THR A O 1
ATOM 499 N N . VAL A 1 76 ? 4.474 -2.134 -12.318 1.00 17.03 76 VAL A N 1
ATOM 500 C CA . VAL A 1 76 ? 3.755 -0.914 -12.675 1.00 20.24 76 VAL A CA 1
ATOM 501 C C . VAL A 1 76 ? 2.860 -1.215 -13.857 1.00 18.65 76 VAL A C 1
ATOM 502 O O . VAL A 1 76 ? 3.291 -1.861 -14.820 1.00 21.89 76 VAL A O 1
ATOM 506 N N . TRP A 1 77 ? 1.612 -0.759 -13.773 1.00 17.00 77 TRP A N 1
ATOM 507 C CA . TRP A 1 77 ? 0.626 -0.919 -14.839 1.00 18.22 77 TRP A CA 1
ATOM 508 C C . TRP A 1 77 ? -0.142 0.383 -14.928 1.00 21.11 77 TRP A C 1
ATOM 509 O O . TRP A 1 77 ? -0.774 0.786 -13.947 1.00 19.27 77 TRP A O 1
ATOM 520 N N . GLU A 1 78 ? -0.061 1.045 -16.079 1.00 22.51 78 GLU A N 1
ATOM 521 C CA . GLU A 1 78 ? -0.803 2.277 -16.322 1.00 23.93 78 GLU A CA 1
ATOM 522 C C . GLU A 1 78 ? -0.547 3.276 -15.198 1.00 23.11 78 GLU A C 1
ATOM 523 O O . GLU A 1 78 ? -1.473 3.891 -14.667 1.00 23.33 78 GLU A O 1
ATOM 529 N N . ASN A 1 79 ? 0.721 3.391 -14.798 1.00 21.13 79 ASN A N 1
ATOM 530 C CA . ASN A 1 79 ? 1.226 4.279 -13.753 1.00 24.61 79 ASN A CA 1
ATOM 531 C C . ASN A 1 79 ? 0.833 3.851 -12.339 1.00 22.55 79 ASN A C 1
ATOM 532 O O . ASN A 1 79 ? 1.187 4.549 -11.383 1.00 24.60 79 ASN A O 1
ATOM 537 N N . HIS A 1 80 ? 0.174 2.705 -12.163 1.00 18.64 80 HIS A N 1
ATOM 538 C CA . HIS A 1 80 ? -0.235 2.229 -10.846 1.00 18.30 80 HIS A CA 1
ATOM 539 C C . HIS A 1 80 ? 0.776 1.193 -10.365 1.00 21.06 80 HIS A C 1
ATOM 540 O O . HIS A 1 80 ? 1.156 0.307 -11.128 1.00 19.65 80 HIS A O 1
ATOM 547 N N . GLU A 1 81 ? 1.180 1.270 -9.098 1.00 18.83 81 GLU A N 1
ATOM 548 C CA . GLU A 1 81 ? 1.956 0.179 -8.519 1.00 19.96 81 GLU A CA 1
ATOM 549 C C . GLU A 1 81 ? 1.038 -1.017 -8.276 1.00 20.54 81 GLU A C 1
ATOM 550 O O . GLU A 1 81 ? 0.034 -0.908 -7.564 1.00 18.55 81 GLU A O 1
ATOM 556 N N . ILE A 1 82 ? 1.364 -2.154 -8.882 1.00 18.39 82 ILE A N 1
ATOM 557 C CA . ILE A 1 82 ? 0.556 -3.361 -8.773 1.00 15.84 82 ILE A CA 1
ATOM 558 C C . ILE A 1 82 ? 1.463 -4.460 -8.257 1.00 16.13 82 ILE A C 1
ATOM 559 O O . ILE A 1 82 ? 2.616 -4.567 -8.684 1.00 15.86 82 ILE A O 1
ATOM 564 N N . HIS A 1 83 ? 0.950 -5.281 -7.347 1.00 12.71 83 HIS A N 1
ATOM 565 C CA . HIS A 1 83 ? 1.723 -6.361 -6.758 1.00 13.38 83 HIS A CA 1
ATOM 566 C C . HIS A 1 83 ? 1.239 -7.698 -7.310 1.00 13.25 83 HIS A C 1
ATOM 567 O O . HIS A 1 83 ? 0.039 -7.982 -7.305 1.00 14.36 83 HIS A O 1
ATOM 574 N N . ILE A 1 84 ? 2.180 -8.514 -7.767 1.00 13.81 84 ILE A N 1
ATOM 575 C CA . ILE A 1 84 ? 1.918 -9.840 -8.304 1.00 14.82 84 ILE A CA 1
ATOM 576 C C . ILE A 1 84 ? 2.632 -10.830 -7.407 1.00 15.29 84 ILE A C 1
ATOM 577 O O . ILE A 1 84 ? 3.831 -10.681 -7.146 1.00 16.99 84 ILE A O 1
ATOM 582 N N . VAL A 1 85 ? 1.898 -11.808 -6.911 1.00 12.79 85 VAL A N 1
ATOM 583 C CA . VAL A 1 85 ? 2.461 -12.842 -6.053 1.00 15.51 85 VAL A CA 1
ATOM 584 C C . VAL A 1 85 ? 2.739 -14.046 -6.936 1.00 15.89 85 VAL A C 1
ATOM 585 O O . VAL A 1 85 ? 1.929 -14.380 -7.805 1.00 15.82 85 VAL A O 1
ATOM 589 N N . GLY A 1 86 ? 3.911 -14.653 -6.775 1.00 16.11 86 GLY A N 1
ATOM 590 C CA . GLY A 1 86 ? 4.202 -15.924 -7.406 1.00 14.91 86 GLY A CA 1
ATOM 591 C C . GLY A 1 86 ? 4.084 -17.004 -6.347 1.00 15.13 86 GLY A C 1
ATOM 592 O O . GLY A 1 86 ? 4.656 -16.882 -5.268 1.00 15.64 86 GLY A O 1
ATOM 593 N N . LEU A 1 87 ? 3.336 -18.052 -6.665 1.00 14.60 87 LEU A N 1
ATOM 594 C CA . LEU A 1 87 ? 3.177 -19.169 -5.736 1.00 14.18 87 LEU A CA 1
ATOM 595 C C . LEU A 1 87 ? 3.741 -20.450 -6.326 1.00 17.84 87 LEU A C 1
ATOM 596 O O . LEU A 1 87 ? 3.596 -20.711 -7.522 1.00 17.20 87 LEU A O 1
ATOM 601 N N . ASN A 1 88 ? 4.344 -21.266 -5.461 1.00 16.29 88 ASN A N 1
ATOM 602 C CA . ASN A 1 88 ? 4.903 -22.562 -5.844 1.00 19.90 88 ASN A CA 1
ATOM 603 C C . ASN A 1 88 ? 6.035 -22.403 -6.861 1.00 20.84 88 ASN A C 1
ATOM 604 O O . ASN A 1 88 ? 6.221 -23.234 -7.750 1.00 20.43 88 ASN A O 1
ATOM 609 N N . ILE A 1 89 ? 6.813 -21.331 -6.704 1.00 20.68 89 ILE A N 1
ATOM 610 C CA . ILE A 1 89 ? 7.953 -21.070 -7.576 1.00 19.88 89 ILE A CA 1
ATOM 611 C C . ILE A 1 89 ? 9.159 -21.897 -7.142 1.00 22.00 89 ILE A C 1
ATOM 612 O O . ILE A 1 89 ? 9.275 -22.314 -5.989 1.00 20.92 89 ILE A O 1
ATOM 617 N N . ASP A 1 90 ? 10.058 -22.160 -8.098 1.00 23.59 90 ASP A N 1
ATOM 618 C CA . ASP A 1 90 ? 11.356 -22.775 -7.806 1.00 25.15 90 ASP A CA 1
ATOM 619 C C . ASP A 1 90 ? 12.337 -21.658 -7.465 1.00 22.89 90 ASP A C 1
ATOM 620 O O . ASP A 1 90 ? 12.791 -20.916 -8.345 1.00 25.01 90 ASP A O 1
ATOM 625 N N . ILE A 1 91 ? 12.656 -21.530 -6.177 1.00 22.11 91 ILE A N 1
ATOM 626 C CA . ILE A 1 91 ? 13.446 -20.392 -5.723 1.00 26.01 91 ILE A CA 1
ATOM 627 C C . ILE A 1 91 ? 14.911 -20.478 -6.110 1.00 22.54 91 ILE A C 1
ATOM 628 O O . ILE A 1 91 ? 15.633 -19.488 -5.957 1.00 28.59 91 ILE A O 1
ATOM 633 N N . THR A 1 92 ? 15.370 -21.613 -6.630 1.00 21.32 92 THR A N 1
ATOM 634 C CA . THR A 1 92 ? 16.749 -21.746 -7.079 1.00 21.99 92 THR A CA 1
ATOM 635 C C . THR A 1 92 ? 16.906 -21.527 -8.576 1.00 26.07 92 THR A C 1
ATOM 636 O O . THR A 1 92 ? 18.031 -21.590 -9.082 1.00 23.98 92 THR A O 1
ATOM 640 N N . HIS A 1 93 ? 15.820 -21.280 -9.298 1.00 24.05 93 HIS A N 1
ATOM 641 C CA . HIS A 1 93 ? 15.938 -21.122 -10.738 1.00 21.81 93 HIS A CA 1
ATOM 642 C C . HIS A 1 93 ? 16.752 -19.876 -11.069 1.00 24.92 93 HIS A C 1
ATOM 643 O O . HIS A 1 93 ? 16.471 -18.797 -10.532 1.00 21.15 93 HIS A O 1
ATOM 650 N N . PRO A 1 94 ? 17.758 -19.980 -11.938 1.00 24.61 94 PRO A N 1
ATOM 651 C CA . PRO A 1 94 ? 18.612 -18.819 -12.217 1.00 26.46 94 PRO A CA 1
ATOM 652 C C . PRO A 1 94 ? 17.856 -17.606 -12.718 1.00 20.39 94 PRO A C 1
ATOM 653 O O . PRO A 1 94 ? 18.251 -16.478 -12.408 1.00 23.11 94 PRO A O 1
ATOM 657 N N . LEU A 1 95 ? 16.768 -17.788 -13.474 1.00 22.95 95 LEU A N 1
ATOM 658 C CA . LEU A 1 95 ? 16.024 -16.622 -13.950 1.00 23.74 95 LEU A CA 1
ATOM 659 C C . LEU A 1 95 ? 15.310 -15.914 -12.808 1.00 22.30 95 LEU A C 1
ATOM 660 O O . LEU A 1 95 ? 15.301 -14.679 -12.741 1.00 21.38 95 LEU A O 1
ATOM 665 N N . MET A 1 96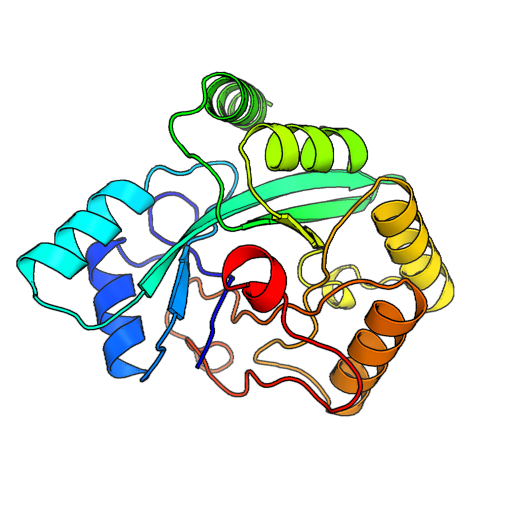 ? 14.687 -16.678 -11.911 1.00 20.10 96 MET A N 1
ATOM 666 C CA . MET A 1 96 ? 14.085 -16.067 -10.726 1.00 20.78 96 MET A CA 1
ATOM 667 C C . MET A 1 96 ? 15.105 -15.282 -9.916 1.00 20.08 96 MET A C 1
ATOM 668 O O . MET A 1 96 ? 14.867 -14.117 -9.573 1.00 19.99 96 MET A O 1
ATOM 673 N N . CYS A 1 97 ? 16.254 -15.894 -9.602 1.00 21.45 97 CYS A N 1
ATOM 674 C CA . CYS A 1 97 ? 17.269 -15.173 -8.838 1.00 20.54 97 CYS A CA 1
ATOM 675 C C . CYS A 1 97 ? 17.727 -13.912 -9.565 1.00 19.36 97 CYS A C 1
ATOM 676 O O . CYS A 1 97 ? 17.882 -12.852 -8.947 1.00 20.15 97 CYS A O 1
ATOM 679 N N . GLU A 1 98 ? 17.952 -14.004 -10.877 1.00 20.13 98 GLU A N 1
ATOM 680 C CA . GLU A 1 98 ? 18.363 -12.829 -11.644 1.00 18.25 98 GLU A CA 1
ATOM 681 C C . GLU A 1 98 ? 17.300 -11.747 -11.600 1.00 17.70 98 GLU A C 1
ATOM 682 O O . GLU A 1 98 ? 17.608 -10.562 -11.414 1.00 20.90 98 GLU A O 1
ATOM 688 N N . PHE A 1 99 ? 16.040 -12.143 -11.782 1.00 18.56 99 PHE A N 1
ATOM 689 C CA . PHE A 1 99 ? 14.934 -11.193 -11.770 1.00 17.33 99 PHE A CA 1
ATOM 690 C C . PHE A 1 99 ? 14.826 -10.484 -10.418 1.00 16.76 99 PHE A C 1
ATOM 691 O O . PHE A 1 99 ? 14.684 -9.256 -10.350 1.00 19.92 99 PHE A O 1
ATOM 699 N N . LEU A 1 100 ? 14.885 -11.241 -9.326 1.00 15.08 100 LEU A N 1
ATOM 700 C CA . LEU A 1 100 ? 14.793 -10.603 -8.015 1.00 15.20 100 LEU A CA 1
ATOM 701 C C . LEU A 1 100 ? 15.978 -9.689 -7.756 1.00 17.47 100 LEU A C 1
ATOM 702 O O . LEU A 1 100 ? 15.829 -8.643 -7.119 1.00 19.30 100 LEU A O 1
ATOM 707 N N . ALA A 1 101 ? 17.171 -10.081 -8.203 1.00 18.17 101 ALA A N 1
ATOM 708 C CA . ALA A 1 101 ? 18.324 -9.195 -8.079 1.00 19.31 101 ALA A CA 1
ATOM 709 C C . ALA A 1 101 ? 18.105 -7.890 -8.837 1.00 23.04 101 ALA A C 1
ATOM 710 O O . ALA A 1 101 ? 18.491 -6.814 -8.362 1.00 23.17 101 ALA A O 1
ATOM 712 N N . GLN A 1 102 ? 17.500 -7.965 -10.025 1.00 20.57 102 GLN A N 1
ATOM 713 C CA . GLN A 1 102 ? 17.170 -6.742 -10.755 1.00 24.78 102 GLN A CA 1
ATOM 714 C C . GLN A 1 102 ? 16.123 -5.927 -10.012 1.00 25.47 102 GLN A C 1
ATOM 715 O O . GLN A 1 102 ? 16.161 -4.690 -10.038 1.00 28.06 102 GLN A O 1
ATOM 721 N N . GLN A 1 103 ? 15.196 -6.604 -9.330 1.00 21.96 103 GLN A N 1
ATOM 722 C CA . GLN A 1 103 ? 14.161 -5.905 -8.580 1.00 24.26 103 GLN A CA 1
ATOM 723 C C . GLN A 1 103 ? 14.756 -5.137 -7.409 1.00 25.44 103 GLN A C 1
ATOM 724 O O . GLN A 1 103 ? 14.376 -3.988 -7.158 1.00 28.88 103 GLN A O 1
ATOM 730 N N . THR A 1 104 ? 15.679 -5.746 -6.664 1.00 23.39 104 THR A N 1
ATOM 731 C CA . THR A 1 104 ? 16.228 -5.003 -5.532 1.00 27.18 104 THR A CA 1
ATOM 732 C C . THR A 1 104 ? 17.232 -3.955 -5.989 1.00 33.42 104 THR A C 1
ATOM 733 O O . THR A 1 104 ? 17.452 -2.964 -5.283 1.00 39.71 104 THR A O 1
ATOM 737 N N . GLU A 1 105 ? 17.832 -4.143 -7.169 1.00 30.65 105 GLU A N 1
ATOM 738 C CA . GLU A 1 105 ? 18.653 -3.094 -7.765 1.00 36.54 105 GLU A CA 1
ATOM 739 C C . GLU A 1 105 ? 17.813 -1.852 -8.039 1.00 40.82 105 GLU A C 1
ATOM 740 O O . GLU A 1 105 ? 18.155 -0.747 -7.604 1.00 46.31 105 GLU A O 1
ATOM 746 N N . ARG A 1 106 ? 16.690 -2.019 -8.736 1.00 40.36 106 ARG A N 1
ATOM 747 C CA . ARG A 1 106 ? 15.749 -0.922 -8.933 1.00 40.31 106 ARG A CA 1
ATOM 748 C C . ARG A 1 106 ? 14.655 -0.957 -7.870 1.00 39.80 106 ARG A C 1
ATOM 749 O O . ARG A 1 106 ? 14.922 -0.747 -6.678 1.00 39.69 106 ARG A O 1
ATOM 757 N N . TRP A 1 177 ? 9.443 0.250 -12.363 1.00 43.14 177 TRP A N 1
ATOM 758 C CA . TRP A 1 177 ? 9.511 -1.183 -12.119 1.00 40.18 177 TRP A CA 1
ATOM 759 C C . TRP A 1 177 ? 9.351 -1.968 -13.422 1.00 33.48 177 TRP A C 1
ATOM 760 O O . TRP A 1 177 ? 9.439 -1.418 -14.510 1.00 41.12 177 TRP A O 1
ATOM 771 N N . CYS A 1 178 ? 9.097 -3.264 -13.285 1.00 27.01 178 CYS A N 1
ATOM 772 C CA . CYS A 1 178 ? 8.794 -4.137 -14.404 1.00 27.83 178 CYS A CA 1
ATOM 773 C C . CYS A 1 178 ? 7.282 -4.178 -14.633 1.00 24.50 178 CYS A C 1
ATOM 774 O O . CYS A 1 178 ? 6.496 -3.639 -13.852 1.00 22.49 178 CYS A O 1
ATOM 777 N N . THR A 1 179 ? 6.877 -4.776 -15.749 1.00 21.63 179 THR A N 1
ATOM 778 C CA . THR A 1 179 ? 5.463 -4.817 -16.091 1.00 20.90 179 THR A CA 1
ATOM 779 C C . THR A 1 179 ? 4.803 -6.064 -15.521 1.00 19.24 179 THR A C 1
ATOM 780 O O . THR A 1 179 ? 5.469 -7.002 -15.074 1.00 19.77 179 THR A O 1
ATOM 784 N N . ILE A 1 180 ? 3.468 -6.074 -15.572 1.00 15.58 180 ILE A N 1
ATOM 785 C CA . ILE A 1 180 ? 2.716 -7.246 -15.134 1.00 15.65 180 ILE A CA 1
ATOM 786 C C . ILE A 1 180 ? 3.084 -8.459 -15.976 1.00 18.41 180 ILE A C 1
ATOM 787 O O . ILE A 1 180 ? 3.296 -9.559 -15.452 1.00 15.97 180 ILE A O 1
ATOM 792 N N . GLU A 1 181 ? 3.172 -8.277 -17.293 1.00 19.00 181 GLU A N 1
ATOM 793 C CA . GLU A 1 181 ? 3.511 -9.393 -18.168 1.00 20.31 181 GLU A CA 1
ATOM 794 C C . GLU A 1 181 ? 4.896 -9.945 -17.843 1.00 19.48 181 GLU A C 1
ATOM 795 O O . GLU A 1 181 ? 5.106 -11.164 -17.839 1.00 19.61 181 GLU A O 1
ATOM 801 N N . GLN A 1 182 ? 5.851 -9.063 -17.551 1.00 17.60 182 GLN A N 1
ATOM 802 C CA . GLN A 1 182 ? 7.199 -9.516 -17.214 1.00 17.70 182 GLN A CA 1
ATOM 803 C C . GLN A 1 182 ? 7.211 -10.327 -15.920 1.00 20.13 182 GLN A C 1
ATOM 804 O O . GLN A 1 182 ? 7.863 -11.374 -15.845 1.00 17.84 182 GLN A O 1
ATOM 810 N N . ALA A 1 183 ? 6.491 -9.860 -14.898 1.00 15.78 183 ALA A N 1
ATOM 811 C CA . ALA A 1 183 ? 6.364 -10.623 -13.660 1.00 16.14 183 ALA A CA 1
ATOM 812 C C . ALA A 1 183 ? 5.777 -12.005 -13.914 1.00 15.86 183 ALA A C 1
ATOM 813 O O . ALA A 1 183 ? 6.285 -13.014 -13.403 1.00 16.45 183 ALA A O 1
ATOM 815 N N . ILE A 1 184 ? 4.680 -12.063 -14.676 1.00 17.41 184 ILE A N 1
ATOM 816 C CA . ILE A 1 184 ? 3.992 -13.325 -14.928 1.00 14.79 184 ILE A CA 1
ATOM 817 C C . ILE A 1 184 ? 4.932 -14.301 -15.622 1.00 17.12 184 ILE A C 1
ATOM 818 O O . ILE A 1 184 ? 4.991 -15.488 -15.280 1.00 15.70 184 ILE A O 1
ATOM 823 N N . ASP A 1 185 ? 5.665 -13.816 -16.625 1.00 17.11 185 ASP A N 1
ATOM 824 C CA . ASP A 1 185 ? 6.575 -14.672 -17.384 1.00 19.56 185 ASP A CA 1
ATOM 825 C C . ASP A 1 185 ? 7.664 -15.279 -16.499 1.00 17.16 185 ASP A C 1
ATOM 826 O O . ASP A 1 185 ? 7.954 -16.479 -16.583 1.00 18.24 185 ASP A O 1
ATOM 831 N N . VAL A 1 186 ? 8.292 -14.470 -15.647 1.00 16.72 186 VAL A N 1
ATOM 832 C CA . VAL A 1 186 ? 9.327 -15.029 -14.769 1.00 17.09 186 VAL A CA 1
ATOM 833 C C . VAL A 1 186 ? 8.741 -16.054 -13.804 1.00 16.62 186 VAL A C 1
ATOM 834 O O . VAL A 1 186 ? 9.337 -17.116 -13.573 1.00 18.07 186 VAL A O 1
ATOM 838 N N . ILE A 1 187 ? 7.581 -15.753 -13.208 1.00 14.83 187 ILE A N 1
ATOM 839 C CA . ILE A 1 187 ? 6.930 -16.717 -12.325 1.00 14.20 187 ILE A CA 1
ATOM 840 C C . ILE A 1 187 ? 6.682 -18.030 -13.058 1.00 16.06 187 ILE A C 1
ATOM 841 O O . ILE A 1 187 ? 6.968 -19.119 -12.541 1.00 14.56 187 ILE A O 1
ATOM 846 N N . HIS A 1 188 ? 6.119 -17.943 -14.263 1.00 14.60 188 HIS A N 1
ATOM 847 C CA . HIS A 1 188 ? 5.810 -19.152 -15.017 1.00 19.38 188 HIS A CA 1
ATOM 848 C C . HIS A 1 188 ? 7.066 -19.922 -15.403 1.00 19.53 188 HIS A C 1
ATOM 849 O O . HIS A 1 188 ? 7.062 -21.160 -15.399 1.00 17.97 188 HIS A O 1
ATOM 856 N N . HIS A 1 189 ? 8.130 -19.216 -15.791 1.00 16.55 189 HIS A N 1
ATOM 857 C CA . HIS A 1 189 ? 9.367 -19.905 -16.155 1.00 20.49 189 HIS A CA 1
ATOM 858 C C . HIS A 1 189 ? 9.960 -20.633 -14.963 1.00 21.45 189 HIS A C 1
ATOM 859 O O . HIS A 1 189 ? 10.617 -21.667 -15.124 1.00 22.61 189 HIS A O 1
ATOM 866 N N . SER A 1 190 ? 9.700 -20.127 -13.763 1.00 17.64 190 SER A N 1
ATOM 867 C CA . SER A 1 190 ? 10.154 -20.714 -12.515 1.00 20.07 190 SER A CA 1
ATOM 868 C C . SER A 1 190 ? 9.248 -21.837 -12.037 1.00 23.95 190 SER A C 1
ATOM 869 O O . SER A 1 190 ? 9.505 -22.413 -10.974 1.00 22.41 190 SER A O 1
ATOM 872 N N . GLY A 1 191 ? 8.196 -22.151 -12.788 1.00 19.51 191 GLY A N 1
ATOM 873 C CA . GLY A 1 191 ? 7.311 -23.232 -12.451 1.00 22.41 191 GLY A CA 1
ATOM 874 C C . GLY A 1 191 ? 6.174 -22.877 -11.523 1.00 20.78 191 GLY A C 1
ATOM 875 O O . GLY A 1 191 ? 5.484 -23.788 -11.051 1.00 22.15 191 GLY A O 1
ATOM 876 N N . GLY A 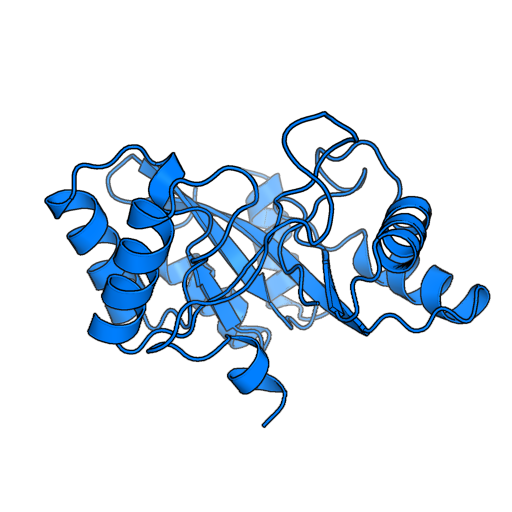1 192 ? 5.953 -21.589 -11.245 1.00 19.38 192 GLY A N 1
ATOM 877 C CA . GLY A 1 192 ? 4.932 -21.168 -10.315 1.00 17.42 192 GLY A CA 1
ATOM 878 C C . GLY A 1 192 ? 3.681 -20.641 -10.999 1.00 17.06 192 GLY A C 1
ATOM 879 O O . GLY A 1 192 ? 3.536 -20.670 -12.214 1.00 18.08 192 GLY A O 1
ATOM 880 N N . LYS A 1 193 ? 2.757 -20.169 -10.169 1.00 18.37 193 LYS A N 1
ATOM 881 C CA . LYS A 1 193 ? 1.488 -19.605 -10.607 1.00 20.29 193 LYS A CA 1
ATOM 882 C C . LYS A 1 193 ? 1.458 -18.129 -10.233 1.00 18.50 193 LYS A C 1
ATOM 883 O O . LYS A 1 193 ? 1.883 -17.764 -9.142 1.00 15.26 193 LYS A O 1
ATOM 889 N N . ALA A 1 194 ? 0.974 -17.276 -11.131 1.00 14.41 194 ALA A N 1
ATOM 890 C CA . ALA A 1 194 ? 0.960 -15.837 -10.880 1.00 16.19 194 ALA A CA 1
ATOM 891 C C . ALA A 1 194 ? -0.395 -15.400 -10.337 1.00 16.02 194 ALA A C 1
ATOM 892 O O . ALA A 1 194 ? -1.444 -15.793 -10.849 1.00 14.99 194 ALA A O 1
ATOM 894 N N . VAL A 1 195 ? -0.365 -14.548 -9.317 1.00 15.79 195 VAL A N 1
ATOM 895 C CA . VAL A 1 195 ? -1.555 -14.143 -8.577 1.00 13.22 195 VAL A CA 1
ATOM 896 C C . VAL A 1 195 ? -1.595 -12.624 -8.513 1.00 15.69 195 VAL A C 1
ATOM 897 O O . VAL A 1 195 ? -0.630 -11.992 -8.066 1.00 15.89 195 VAL A O 1
ATOM 901 N N . LEU A 1 196 ? -2.717 -12.038 -8.912 1.00 13.92 196 LEU A N 1
ATOM 902 C CA . LEU A 1 196 ? -2.916 -10.603 -8.726 1.00 13.70 196 LEU A CA 1
ATOM 903 C C . LEU A 1 196 ? -3.250 -10.364 -7.254 1.00 17.00 196 LEU A C 1
ATOM 904 O O . LEU A 1 196 ? -4.281 -10.834 -6.764 1.00 19.42 196 LEU A O 1
ATOM 909 N N . ALA A 1 197 ? -2.394 -9.633 -6.549 1.00 15.54 197 ALA A N 1
ATOM 910 C CA . ALA A 1 197 ? -2.548 -9.474 -5.112 1.00 16.22 197 ALA A CA 1
ATOM 911 C C . ALA A 1 197 ? -3.503 -8.338 -4.768 1.00 17.83 197 ALA A C 1
ATOM 912 O O . ALA A 1 197 ? -3.575 -7.334 -5.479 1.00 18.22 197 ALA A O 1
ATOM 914 N N . HIS A 1 198 ? -4.195 -8.498 -3.618 1.00 18.56 198 HIS A N 1
ATOM 915 C CA . HIS A 1 198 ? -5.091 -7.548 -2.951 1.00 17.94 198 HIS A CA 1
ATOM 916 C C . HIS A 1 198 ? -5.692 -6.548 -3.934 1.00 18.44 198 HIS A C 1
ATOM 917 O O . HIS A 1 198 ? -5.387 -5.352 -3.879 1.00 21.43 198 HIS A O 1
ATOM 924 N N . PRO A 1 199 ? -6.547 -7.003 -4.849 1.00 18.75 199 PRO A N 1
ATOM 925 C CA . PRO A 1 199 ? -7.041 -6.089 -5.894 1.00 21.69 199 PRO A CA 1
ATOM 926 C C . PRO A 1 199 ? -7.861 -4.922 -5.357 1.00 24.29 199 PRO A C 1
ATOM 927 O O . PRO A 1 199 ? -7.827 -3.840 -5.958 1.00 23.63 199 PRO A O 1
ATOM 931 N N . GLY A 1 200 ? -8.563 -5.093 -4.232 1.00 20.79 200 GLY A N 1
ATOM 932 C CA . GLY A 1 200 ? -9.313 -3.988 -3.648 1.00 26.80 200 GLY A CA 1
ATOM 933 C C . GLY A 1 200 ? -8.458 -2.834 -3.147 1.00 29.26 200 GLY A C 1
ATOM 934 O O . GLY A 1 200 ? -8.931 -1.694 -3.073 1.00 29.22 200 GLY A O 1
ATOM 935 N N . ARG A 1 201 ? -7.190 -3.095 -2.816 1.00 23.49 201 ARG A N 1
ATOM 936 C CA . ARG A 1 201 ? -6.331 -2.053 -2.259 1.00 24.35 201 ARG A CA 1
ATOM 937 C C . ARG A 1 201 ? -5.868 -1.037 -3.285 1.00 24.05 201 ARG A C 1
ATOM 938 O O . ARG A 1 201 ? -5.342 0.007 -2.897 1.00 26.53 201 ARG A O 1
ATOM 946 N N . TYR A 1 202 ? -6.036 -1.299 -4.577 1.00 19.99 202 TYR A N 1
ATOM 947 C CA . TYR A 1 202 ? -5.551 -0.335 -5.542 1.00 20.90 202 TYR A CA 1
ATOM 948 C C . TYR A 1 202 ? -6.517 0.824 -5.696 1.00 19.82 202 TYR A C 1
ATOM 949 O O . TYR A 1 202 ? -6.201 1.788 -6.401 1.00 21.21 202 TYR A O 1
ATOM 958 N N . ASN A 1 203 ? -7.688 0.732 -5.054 1.00 21.76 203 ASN A N 1
ATOM 959 C CA . ASN A 1 203 ? -8.685 1.801 -5.022 1.00 21.17 203 ASN A CA 1
ATOM 960 C C . ASN A 1 203 ? -9.110 2.218 -6.426 1.00 22.74 203 ASN A C 1
ATOM 961 O O . ASN A 1 203 ? -9.365 3.393 -6.700 1.00 25.52 203 ASN A O 1
ATOM 966 N N . LEU A 1 204 ? -9.196 1.249 -7.324 1.00 18.69 204 LEU A N 1
ATOM 967 C CA . LEU A 1 204 ? -9.634 1.543 -8.676 1.00 19.98 204 LEU A CA 1
ATOM 968 C C . LEU A 1 204 ? -11.156 1.541 -8.741 1.00 21.39 204 LEU A C 1
ATOM 969 O O . LEU A 1 204 ? -11.833 0.853 -7.969 1.00 21.77 204 LEU A O 1
ATOM 974 N N . SER A 1 205 ? -11.697 2.309 -9.683 1.00 21.60 205 SER A N 1
ATOM 975 C CA . SER A 1 205 ? -13.121 2.188 -9.940 1.00 20.64 205 SER A CA 1
ATOM 976 C C . SER A 1 205 ? -13.425 0.767 -10.408 1.00 24.40 205 SER A C 1
ATOM 977 O O . SER A 1 205 ? -12.531 0.003 -10.777 1.00 22.93 205 SER A O 1
ATOM 980 N N . ALA A 1 206 ? -14.711 0.414 -10.388 1.00 26.51 206 ALA A N 1
ATOM 981 C CA . ALA A 1 206 ? -15.116 -0.895 -10.890 1.00 27.29 206 ALA A CA 1
ATOM 982 C C . ALA A 1 206 ? -14.616 -1.106 -12.309 1.00 23.78 206 ALA A C 1
ATOM 983 O O . ALA A 1 206 ? -14.084 -2.168 -12.641 1.00 25.35 206 ALA A O 1
ATOM 985 N N . LYS A 1 207 ? -14.746 -0.089 -13.155 1.00 22.32 207 LYS A N 1
ATOM 986 C CA . LYS A 1 207 ? -14.342 -0.243 -14.546 1.00 23.26 207 LYS A CA 1
ATOM 987 C C . LYS A 1 207 ? -12.831 -0.405 -14.689 1.00 21.31 207 LYS A C 1
ATOM 988 O O . LYS A 1 207 ? -12.375 -1.226 -15.483 1.00 18.86 207 LYS A O 1
ATOM 994 N N . TRP A 1 208 ? -12.037 0.354 -13.934 1.00 17.53 208 TRP A N 1
ATOM 995 C CA . TRP A 1 208 ? -10.594 0.191 -14.053 1.00 19.49 208 TRP A CA 1
ATOM 996 C C . TRP A 1 208 ? -10.101 -1.084 -13.390 1.00 17.05 208 TRP A C 1
ATOM 997 O O . TRP A 1 208 ? -9.111 -1.667 -13.850 1.00 17.66 208 TRP A O 1
ATOM 1008 N N . LEU A 1 209 ? -10.752 -1.517 -12.311 1.00 17.70 209 LEU A N 1
ATOM 1009 C CA . LEU A 1 209 ? -10.416 -2.821 -11.750 1.00 17.03 209 LEU A CA 1
ATOM 1010 C C . LEU A 1 209 ? -10.673 -3.920 -12.771 1.00 18.92 209 LEU A C 1
ATOM 1011 O O . LEU A 1 209 ? -9.857 -4.836 -12.932 1.00 17.25 209 LEU A O 1
ATOM 1016 N N . LYS A 1 210 ? -11.794 -3.821 -13.492 1.00 18.77 210 LYS A N 1
ATOM 1017 C CA . LYS A 1 210 ? -12.087 -4.775 -14.557 1.00 16.32 210 LYS A CA 1
ATOM 1018 C C . LYS A 1 210 ? -11.009 -4.749 -15.633 1.00 19.77 210 LYS A C 1
ATOM 1019 O O . LYS A 1 210 ? -10.601 -5.804 -16.134 1.00 19.14 210 LYS A O 1
ATOM 1025 N N . ARG A 1 211 ? -10.527 -3.555 -16.004 1.00 15.31 211 ARG A N 1
ATOM 1026 C CA . ARG A 1 211 ? -9.470 -3.495 -17.009 1.00 16.91 211 ARG A CA 1
ATOM 1027 C C . ARG A 1 211 ? -8.178 -4.126 -16.508 1.00 16.56 211 ARG A C 1
ATOM 1028 O O . ARG A 1 211 ? -7.492 -4.823 -17.264 1.00 16.54 211 ARG A O 1
ATOM 1036 N N . LEU A 1 212 ? -7.828 -3.882 -15.243 1.00 13.11 212 LEU A N 1
ATOM 1037 C CA . LEU A 1 212 ? -6.647 -4.507 -14.653 1.00 15.04 212 LEU A CA 1
ATOM 1038 C C . LEU A 1 212 ? -6.772 -6.022 -14.676 1.00 14.79 212 LEU A C 1
ATOM 1039 O O . LEU A 1 212 ? -5.849 -6.728 -15.093 1.00 15.77 212 LEU A O 1
ATOM 1044 N N . VAL A 1 213 ? -7.922 -6.542 -14.239 1.00 16.86 213 VAL A N 1
ATOM 1045 C CA . VAL A 1 213 ? -8.072 -7.991 -14.200 1.00 14.84 213 VAL A CA 1
ATOM 1046 C C . VAL A 1 213 ? -8.059 -8.556 -15.617 1.00 14.30 213 VAL A C 1
ATOM 1047 O O . VAL A 1 213 ? -7.409 -9.573 -15.878 1.00 15.27 213 VAL A O 1
ATOM 1051 N N . ALA A 1 214 ? -8.734 -7.887 -16.563 1.00 15.02 214 ALA A N 1
ATOM 1052 C CA . ALA A 1 214 ? -8.712 -8.368 -17.946 1.00 14.96 214 ALA A CA 1
ATOM 1053 C C . ALA A 1 214 ? -7.296 -8.370 -18.501 1.00 14.01 214 ALA A C 1
ATOM 1054 O O . ALA A 1 214 ? -6.917 -9.276 -19.245 1.00 15.39 214 ALA A O 1
ATOM 1056 N N . HIS A 1 215 ? -6.506 -7.346 -18.172 1.00 13.25 215 HIS A N 1
ATOM 1057 C CA . HIS A 1 215 ? -5.126 -7.284 -18.641 1.00 16.18 215 HIS A CA 1
ATOM 1058 C C . HIS A 1 215 ? -4.297 -8.405 -18.031 1.00 15.70 215 HIS A C 1
ATOM 1059 O O . HIS A 1 215 ? -3.536 -9.083 -18.727 1.00 14.85 215 HIS A O 1
ATOM 1066 N N . PHE A 1 216 ? -4.434 -8.602 -16.725 1.00 13.48 216 PHE A N 1
ATOM 1067 C CA . PHE A 1 216 ? -3.723 -9.682 -16.045 1.00 12.91 216 PHE A CA 1
ATOM 1068 C C . PHE A 1 216 ? -4.041 -11.039 -16.683 1.00 14.56 216 PHE A C 1
ATOM 1069 O O . PHE A 1 216 ? -3.133 -11.813 -16.999 1.00 14.61 216 PHE A O 1
ATOM 1077 N N . ALA A 1 217 ? -5.332 -11.315 -16.932 1.00 12.30 217 ALA A N 1
ATOM 1078 C CA . ALA A 1 217 ? -5.733 -12.582 -17.555 1.00 14.42 217 ALA A CA 1
ATOM 1079 C C . ALA A 1 217 ? -5.230 -12.695 -18.990 1.00 18.10 217 ALA A C 1
ATOM 1080 O O . ALA A 1 217 ? -4.847 -13.786 -19.439 1.00 16.98 217 ALA A O 1
ATOM 1082 N N . GLU A 1 218 ? -5.265 -11.588 -19.738 1.00 16.05 218 GLU A N 1
ATOM 1083 C CA . GLU A 1 218 ? -4.815 -11.602 -21.126 1.00 19.68 218 GLU A CA 1
ATOM 1084 C C . GLU A 1 218 ? -3.352 -12.009 -21.226 1.00 19.25 218 GLU A C 1
ATOM 1085 O O . GLU A 1 218 ? -2.935 -12.636 -22.208 1.00 22.28 218 GLU A O 1
ATOM 1091 N N . HIS A 1 219 ? -2.554 -11.660 -20.224 1.00 17.12 219 HIS A N 1
ATOM 1092 C CA . HIS A 1 219 ? -1.138 -11.981 -20.232 1.00 17.64 219 HIS A CA 1
ATOM 1093 C C . HIS A 1 219 ? -0.830 -13.230 -19.434 1.00 18.70 219 HIS A C 1
ATOM 1094 O O . HIS A 1 219 ? 0.306 -13.411 -18.992 1.00 19.90 219 HIS A O 1
ATOM 1101 N N . HIS A 1 220 ? -1.833 -14.091 -19.264 1.00 19.63 220 HIS A N 1
ATOM 1102 C CA . HIS A 1 220 ? -1.711 -15.467 -18.801 1.00 18.38 220 HIS A CA 1
ATOM 1103 C C . HIS A 1 220 ? -1.593 -15.564 -17.294 1.00 18.26 220 HIS A C 1
ATOM 1104 O O . HIS A 1 220 ? -1.100 -16.573 -16.781 1.00 18.47 220 HIS A O 1
ATOM 1111 N N . GLY A 1 221 ? -2.035 -14.543 -16.566 1.00 1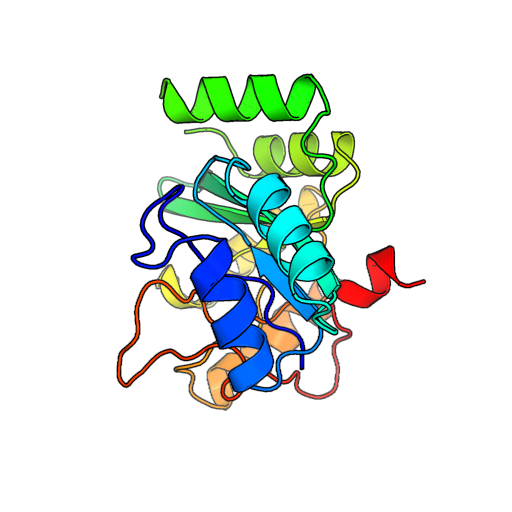6.19 221 GLY A N 1
ATOM 1112 C CA . GLY A 1 221 ? -2.117 -14.671 -15.123 1.00 17.50 221 GLY A CA 1
ATOM 1113 C C . GLY A 1 221 ? -3.049 -15.798 -14.720 1.00 17.51 221 GLY A C 1
ATOM 1114 O O . GLY A 1 221 ? -4.011 -16.118 -15.414 1.00 15.38 221 GLY A O 1
ATOM 1115 N N . ASP A 1 222 ? -2.764 -16.396 -13.574 1.00 16.86 222 ASP A N 1
ATOM 1116 C CA . ASP A 1 222 ? -3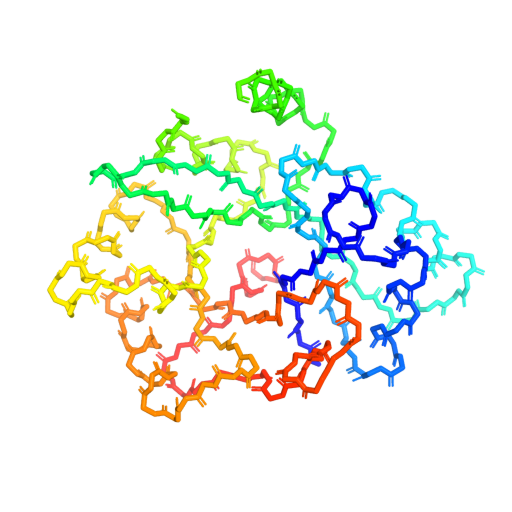.439 -17.619 -13.162 1.00 18.39 222 ASP A CA 1
ATOM 1117 C C . ASP A 1 222 ? -4.549 -17.374 -12.166 1.00 16.25 222 ASP A C 1
ATOM 1118 O O . ASP A 1 222 ? -5.559 -18.082 -12.177 1.00 15.66 222 ASP A O 1
ATOM 1123 N N . ALA A 1 223 ? -4.379 -16.404 -11.280 1.00 15.77 223 ALA A N 1
ATOM 1124 C CA . ALA A 1 223 ? -5.283 -16.326 -10.152 1.00 16.36 223 ALA A CA 1
ATOM 1125 C C . ALA A 1 223 ? -5.273 -14.915 -9.608 1.00 12.56 223 ALA A C 1
ATOM 1126 O O . ALA A 1 223 ? -4.422 -14.098 -9.951 1.00 14.43 223 ALA A O 1
ATOM 1128 N N . MET A 1 224 ? -6.239 -14.644 -8.754 1.00 18.07 224 MET A N 1
ATOM 1129 C CA A MET A 1 224 ? -6.377 -13.345 -8.114 0.51 16.04 224 MET A CA 1
ATOM 1130 C CA B MET A 1 224 ? -6.309 -13.354 -8.096 0.49 16.10 224 MET A CA 1
ATOM 1131 C C . MET A 1 224 ? -6.772 -13.548 -6.661 1.00 16.83 224 MET A C 1
ATOM 1132 O O . MET A 1 224 ? -7.573 -14.437 -6.354 1.00 17.91 224 MET A O 1
ATOM 1141 N N . GLU A 1 225 ? -6.190 -12.757 -5.766 1.00 17.54 225 GLU A N 1
ATOM 1142 C CA . GLU A 1 225 ? -6.568 -12.856 -4.368 1.00 17.29 225 GLU A CA 1
ATOM 1143 C C . GLU A 1 225 ? -8.004 -12.381 -4.223 1.00 19.03 225 GLU A C 1
ATOM 1144 O O . GLU A 1 225 ? -8.355 -11.277 -4.660 1.00 19.22 225 GLU A O 1
ATOM 1150 N N . VAL A 1 226 ? -8.833 -13.237 -3.646 1.00 15.63 226 VAL A N 1
ATOM 1151 C CA . VAL A 1 226 ? -10.246 -12.979 -3.482 1.00 14.93 226 VAL A CA 1
ATOM 1152 C C . VAL A 1 226 ? -10.603 -12.722 -2.024 1.00 19.26 226 VAL A C 1
ATOM 1153 O O . VAL A 1 226 ? -11.465 -11.893 -1.733 1.00 21.94 226 VAL A O 1
ATOM 1157 N N . ALA A 1 227 ? -9.929 -13.392 -1.095 1.00 21.75 227 ALA A N 1
ATOM 1158 C CA . ALA A 1 227 ? -10.229 -13.269 0.327 1.00 22.08 227 ALA A CA 1
ATOM 1159 C C . ALA A 1 227 ? -9.051 -12.657 1.077 1.00 21.76 227 ALA A C 1
ATOM 1160 O O . ALA A 1 227 ? -7.897 -13.066 0.889 1.00 17.82 227 ALA A O 1
ATOM 1162 N N . GLN A 1 228 ? -9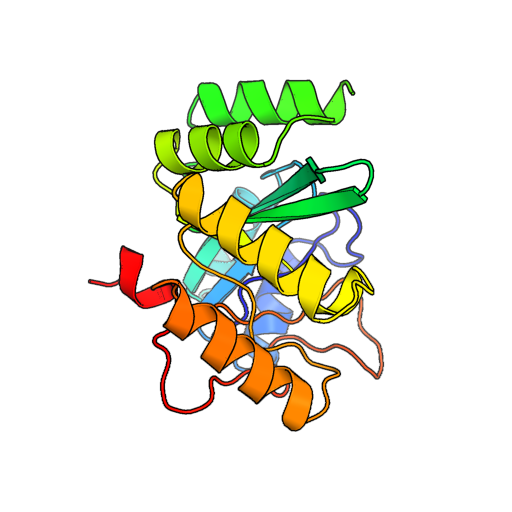.371 -11.680 1.930 1.00 19.64 228 GLN A N 1
ATOM 1163 C CA . GLN A 1 228 ? -8.484 -10.973 2.843 1.00 24.55 228 GLN A CA 1
ATOM 1164 C C . GLN A 1 228 ? -9.131 -10.971 4.222 1.00 24.07 228 GLN A C 1
ATOM 1165 O O . GLN A 1 228 ? -10.316 -11.267 4.363 1.00 22.68 228 GLN A O 1
ATOM 1171 N N . CYS A 1 229 ? -8.360 -10.586 5.247 1.00 21.01 229 CYS A N 1
ATOM 1172 C CA . CYS A 1 229 ? -8.902 -10.586 6.607 1.00 27.07 229 CYS A CA 1
ATOM 1173 C C . CYS A 1 229 ? -9.956 -9.499 6.808 1.00 29.49 229 CYS A C 1
ATOM 1174 O O . CYS A 1 229 ? -10.969 -9.731 7.478 1.00 31.41 229 CYS A O 1
ATOM 1177 N N . GLN A 1 230 ? -9.713 -8.298 6.288 1.00 28.21 230 GLN A N 1
ATOM 1178 C CA . GLN A 1 230 ? -10.568 -7.139 6.528 1.00 31.52 230 GLN A CA 1
ATOM 1179 C C . GLN A 1 230 ? -11.318 -6.880 5.224 1.00 30.27 230 GLN A C 1
ATOM 1180 O O . GLN A 1 230 ? -10.759 -6.361 4.253 1.00 34.69 230 GLN A O 1
ATOM 1186 N N . GLN A 1 231 ? -12.580 -7.279 5.194 1.00 28.13 231 GLN A N 1
ATOM 1187 C CA . GLN A 1 231 ? -13.293 -7.347 3.933 1.00 30.66 231 GLN A CA 1
ATOM 1188 C C . GLN A 1 231 ? -14.797 -7.433 4.146 1.00 31.90 231 GLN A C 1
ATOM 1189 O O . GLN A 1 231 ? -15.271 -8.275 4.915 1.00 38.97 231 GLN A O 1
ATOM 1195 N N . SER A 1 232 ? -15.548 -6.565 3.479 1.00 35.58 232 SER A N 1
ATOM 1196 C CA . SER A 1 232 ? -16.995 -6.694 3.462 1.00 38.46 232 SER A CA 1
ATOM 1197 C C . SER A 1 232 ? -17.395 -7.929 2.660 1.00 37.65 232 SER A C 1
ATOM 1198 O O . SER A 1 232 ? -16.708 -8.298 1.698 1.00 31.84 232 SER A O 1
ATOM 1201 N N . PRO A 1 233 ? -18.480 -8.612 3.055 1.00 36.76 233 PRO A N 1
ATOM 1202 C CA . PRO A 1 233 ? -18.922 -9.777 2.267 1.00 37.09 233 PRO A CA 1
ATOM 1203 C C . PRO A 1 233 ? -19.107 -9.448 0.795 1.00 33.10 233 PRO A C 1
ATOM 1204 O O . PRO A 1 233 ? -18.773 -10.277 -0.063 1.00 28.93 233 PRO A O 1
ATOM 1208 N N . ASN A 1 234 ? -19.586 -8.234 0.495 1.00 36.34 234 ASN A N 1
ATOM 1209 C CA . ASN A 1 234 ? -19.784 -7.787 -0.882 1.00 35.07 234 ASN A CA 1
ATOM 1210 C C . ASN A 1 234 ? -18.488 -7.800 -1.682 1.00 33.41 234 ASN A C 1
ATOM 1211 O O . ASN A 1 234 ? -18.472 -8.262 -2.826 1.00 28.97 234 ASN A O 1
ATOM 1216 N N . GLU A 1 235 ? -17.403 -7.240 -1.128 1.00 30.78 235 GLU A N 1
ATOM 1217 C CA . GLU A 1 235 ? -16.151 -7.218 -1.881 1.00 26.29 235 GLU A CA 1
ATOM 1218 C C . GLU A 1 235 ? -15.695 -8.628 -2.214 1.00 25.45 235 GLU A C 1
ATOM 1219 O O . GLU A 1 235 ? -15.256 -8.897 -3.338 1.00 20.35 235 GLU A O 1
ATOM 1225 N N . ARG A 1 236 ? -15.812 -9.553 -1.259 1.00 22.53 236 ARG A N 1
ATOM 1226 C CA . ARG A 1 236 ? -15.312 -10.900 -1.503 1.00 22.54 236 ARG A CA 1
ATOM 1227 C C . ARG A 1 236 ? -16.082 -11.591 -2.621 1.00 22.02 236 ARG A C 1
ATOM 1228 O O . ARG A 1 236 ? -15.483 -12.258 -3.473 1.00 20.24 236 ARG A O 1
ATOM 1236 N N . THR A 1 237 ? -17.413 -11.455 -2.638 1.00 23.14 237 THR A N 1
ATOM 1237 C CA . THR A 1 237 ? -18.171 -12.113 -3.702 1.00 23.99 237 THR A CA 1
ATOM 1238 C C . THR A 1 237 ? -18.006 -11.397 -5.041 1.00 18.81 237 THR A C 1
ATOM 1239 O O . THR A 1 237 ? -17.993 -12.051 -6.091 1.00 19.74 237 THR A O 1
ATOM 1243 N N . GLN A 1 238 ? -17.879 -10.071 -5.034 1.00 20.20 238 GLN A N 1
ATOM 1244 C CA . GLN A 1 238 ? -17.554 -9.362 -6.268 1.00 21.05 238 GLN A CA 1
ATOM 1245 C C . GLN A 1 238 ? -16.234 -9.850 -6.863 1.00 20.01 238 GLN A C 1
ATOM 1246 O O . GLN A 1 238 ? -16.135 -10.093 -8.068 1.00 19.93 238 GLN A O 1
ATOM 1252 N N . LEU A 1 239 ? -15.206 -10.000 -6.036 1.00 15.69 239 LEU A N 1
ATOM 1253 C CA . LEU A 1 239 ? -13.912 -10.426 -6.556 1.00 16.45 239 LEU A CA 1
ATOM 1254 C C . LEU A 1 239 ? -13.957 -11.856 -7.070 1.00 15.82 239 LEU A C 1
ATOM 1255 O O . LEU A 1 239 ? -13.300 -12.180 -8.065 1.00 16.36 239 LEU A O 1
ATOM 1260 N N . ALA A 1 240 ? -14.679 -12.738 -6.376 1.00 13.68 240 ALA A N 1
ATOM 1261 C CA . ALA A 1 240 ? -14.771 -14.121 -6.818 1.00 14.22 240 ALA A CA 1
ATOM 1262 C C . ALA A 1 240 ? -15.469 -14.198 -8.167 1.00 17.50 240 ALA A C 1
ATOM 1263 O O . ALA A 1 240 ? -15.052 -14.961 -9.040 1.00 16.03 240 ALA A O 1
ATOM 1265 N N . ALA A 1 241 ? -16.519 -13.391 -8.355 1.00 18.10 241 ALA A N 1
ATOM 1266 C CA . ALA A 1 241 ? -17.204 -13.366 -9.647 1.00 18.62 241 ALA A CA 1
ATOM 1267 C C . ALA A 1 241 ? -16.317 -12.784 -10.735 1.00 15.39 241 ALA A C 1
ATOM 1268 O O . ALA A 1 241 ? -16.343 -13.252 -11.880 1.00 20.40 241 ALA A O 1
ATOM 1270 N N . LEU A 1 242 ? -15.532 -11.762 -10.401 1.00 18.88 242 LEU A N 1
ATOM 1271 C CA . LEU A 1 242 ? -14.587 -11.207 -11.363 1.00 19.67 242 LEU A CA 1
ATOM 1272 C C . LEU A 1 242 ? -13.527 -12.243 -11.743 1.00 19.47 242 LEU A C 1
ATOM 1273 O O . LEU A 1 242 ? -13.160 -12.373 -12.921 1.00 21.41 242 LEU A O 1
ATOM 1278 N N . ALA A 1 243 ? -13.023 -12.997 -10.763 1.00 17.89 243 ALA A N 1
ATOM 1279 C CA . ALA A 1 243 ? -12.063 -14.061 -11.069 1.00 18.00 243 ALA A CA 1
ATOM 1280 C C . ALA A 1 243 ? -12.678 -15.092 -12.007 1.00 16.93 243 ALA A C 1
ATOM 1281 O O . ALA A 1 243 ? -12.095 -15.436 -13.044 1.00 17.37 243 ALA A O 1
ATOM 1283 N N . ARG A 1 244 ? -13.869 -15.588 -11.658 1.00 17.76 244 ARG A N 1
ATOM 1284 C CA . ARG A 1 244 ? -14.541 -16.592 -12.477 1.00 17.68 244 ARG A CA 1
ATOM 1285 C C . ARG A 1 244 ? -14.792 -16.085 -13.889 1.00 19.38 244 ARG A C 1
ATOM 1286 O O . ARG A 1 244 ? -14.611 -16.821 -14.863 1.00 19.98 244 ARG A O 1
ATOM 1294 N N . GLN A 1 245 ? -15.206 -14.825 -14.001 1.00 16.32 245 GLN A N 1
ATOM 1295 C CA . GLN A 1 245 ? -15.500 -14.204 -15.285 1.00 21.83 245 GLN A CA 1
ATOM 1296 C C . GLN A 1 245 ? -14.334 -14.351 -16.261 1.00 22.56 245 GLN A C 1
ATOM 1297 O O . GLN A 1 245 ? -14.534 -14.583 -17.460 1.00 20.11 245 GLN A O 1
ATOM 1303 N N . HIS A 1 246 ? -13.104 -14.255 -15.760 1.00 15.96 246 HIS A N 1
ATOM 1304 C CA . HIS A 1 246 ? -11.911 -14.292 -16.589 1.00 18.49 246 HIS A CA 1
ATOM 1305 C C . HIS A 1 246 ? -11.197 -15.623 -16.524 1.00 17.20 246 HIS A C 1
ATOM 1306 O O . HIS A 1 246 ? -10.070 -15.727 -17.006 1.00 20.51 246 HIS A O 1
ATOM 1313 N N . HIS A 1 247 ? -11.845 -16.639 -15.955 1.00 17.76 247 HIS A N 1
ATOM 1314 C CA . HIS A 1 247 ? -11.290 -17.984 -15.835 1.00 19.06 247 HIS A CA 1
ATOM 1315 C C . HIS A 1 247 ? -9.976 -17.937 -15.053 1.00 22.08 247 HIS A C 1
ATOM 1316 O O . HIS A 1 247 ? -8.961 -18.520 -15.442 1.00 22.04 247 HIS A O 1
ATOM 1323 N N . LEU A 1 248 ? -9.978 -17.174 -13.968 1.00 17.18 248 LEU A N 1
ATOM 1324 C CA . LEU A 1 248 ? -8.871 -17.147 -13.022 1.00 15.11 248 LEU A CA 1
ATOM 1325 C C . LEU A 1 248 ? -9.239 -17.942 -11.780 1.00 15.26 248 LEU A C 1
ATOM 1326 O O . LEU A 1 248 ? -10.400 -17.982 -11.370 1.00 16.00 248 LEU A O 1
ATOM 1331 N N . TRP A 1 249 ? -8.238 -18.573 -11.177 1.00 15.54 249 TRP A N 1
ATOM 1332 C CA . TRP A 1 249 ? -8.459 -19.215 -9.895 1.00 14.71 249 TRP A CA 1
ATOM 1333 C C . TRP A 1 249 ? -8.414 -18.166 -8.786 1.00 14.76 249 TRP A C 1
ATOM 1334 O O . TRP A 1 249 ? -8.058 -17.012 -9.009 1.00 15.69 249 TRP A O 1
ATOM 1345 N N . ALA A 1 250 ? -8.832 -18.553 -7.587 1.00 14.43 250 ALA A N 1
ATOM 1346 C CA . ALA A 1 250 ? -8.916 -17.609 -6.484 1.00 15.37 250 ALA A CA 1
ATOM 1347 C C . ALA A 1 250 ? -7.836 -17.914 -5.455 1.00 18.33 250 ALA A C 1
ATOM 1348 O O . ALA A 1 250 ? -7.598 -19.074 -5.111 1.00 17.00 250 ALA A O 1
ATOM 1350 N N . SER A 1 251 ? -7.195 -16.878 -4.949 1.00 16.01 251 SER A N 1
ATOM 1351 C CA . SER A 1 251 ? -6.274 -17.091 -3.847 1.00 16.79 251 SER A CA 1
ATOM 1352 C C . SER A 1 251 ? -6.841 -16.411 -2.605 1.00 17.88 251 SER A C 1
ATOM 1353 O O . SER A 1 251 ? -7.853 -15.702 -2.651 1.00 17.76 251 SER A O 1
ATOM 1356 N N . GLN A 1 252 ? -6.219 -16.699 -1.466 1.00 18.55 252 GLN A N 1
ATOM 1357 C CA . GLN A 1 252 ? -6.621 -16.106 -0.199 1.00 19.42 252 GLN A CA 1
ATOM 1358 C C . GLN A 1 252 ? -5.381 -15.924 0.651 1.00 18.10 252 GLN A C 1
ATOM 1359 O O . GLN A 1 252 ? -4.485 -16.772 0.658 1.00 18.49 252 GLN A O 1
ATOM 1365 N N . GLY A 1 253 ? -5.317 -14.792 1.336 1.00 15.71 253 GLY A N 1
ATOM 1366 C CA . GLY A 1 253 ? -4.113 -14.510 2.077 1.00 18.46 253 GLY A CA 1
ATOM 1367 C C . GLY A 1 253 ? -4.350 -13.407 3.072 1.00 17.39 253 GLY A C 1
ATOM 1368 O O . GLY A 1 253 ? -5.187 -12.529 2.838 1.00 20.43 253 GLY A O 1
ATOM 1369 N N . SER A 1 254 ? -3.619 -13.437 4.177 1.00 15.85 254 SER A N 1
ATOM 1370 C CA . SER A 1 254 ? -3.791 -12.417 5.199 1.00 15.16 254 SER A CA 1
ATOM 1371 C C . SER A 1 254 ? -2.947 -11.187 4.931 1.00 17.73 254 SER A C 1
ATOM 1372 O O . SER A 1 254 ? -3.272 -10.109 5.452 1.00 17.58 254 SER A O 1
ATOM 1375 N N . ASP A 1 255 ? -1.862 -11.329 4.161 1.00 14.89 255 ASP A N 1
ATOM 1376 C CA . ASP A 1 255 ? -0.865 -10.276 4.028 1.00 14.79 255 ASP A CA 1
ATOM 1377 C C . ASP A 1 255 ? -0.288 -9.920 5.393 1.00 14.85 255 ASP A C 1
ATOM 1378 O O . ASP A 1 255 ? -0.035 -8.755 5.701 1.00 14.70 255 ASP A O 1
ATOM 1383 N N . PHE A 1 256 ? -0.122 -10.936 6.222 1.00 13.24 256 PHE A N 1
ATOM 1384 C CA . PHE A 1 256 ? 0.396 -10.734 7.568 1.00 14.77 256 PHE A CA 1
ATOM 1385 C C . PHE A 1 256 ? 1.796 -10.130 7.554 1.00 14.33 256 PHE A C 1
ATOM 1386 O O . PHE A 1 256 ? 2.703 -10.652 6.903 1.00 15.88 256 PHE A O 1
ATOM 1394 N N . HIS A 1 257 ? 1.984 -9.056 8.332 1.00 14.50 257 HIS A N 1
ATOM 1395 C CA . HIS A 1 257 ? 3.298 -8.483 8.602 1.00 13.99 257 HIS A CA 1
ATOM 1396 C C . HIS A 1 257 ? 3.690 -8.581 10.070 1.00 15.30 257 HIS A C 1
ATOM 1397 O O . HIS A 1 257 ? 4.825 -8.934 10.383 1.00 15.50 257 HIS A O 1
ATOM 1404 N N . GLN A 1 258 ? 2.781 -8.222 10.970 1.00 17.39 258 GLN A N 1
ATOM 1405 C CA . GLN A 1 258 ? 3.038 -8.222 12.403 1.00 20.15 258 GLN A CA 1
ATOM 1406 C C . GLN A 1 258 ? 1.725 -8.467 13.128 1.00 18.50 258 GLN A C 1
ATOM 1407 O O . GLN A 1 258 ? 0.652 -8.146 12.603 1.00 21.21 258 GLN A O 1
ATOM 1413 N N . PRO A 1 259 ? 1.774 -9.012 14.344 1.00 22.15 259 PRO A N 1
ATOM 1414 C CA . PRO A 1 259 ? 0.547 -9.145 15.141 1.00 26.53 259 PRO A CA 1
ATOM 1415 C C . PRO A 1 259 ? -0.158 -7.803 15.287 1.00 26.37 259 PRO A C 1
ATOM 1416 O O . PRO A 1 259 ? 0.469 -6.785 15.589 1.00 29.15 259 PRO A O 1
ATOM 1420 N N . CYS A 1 260 ? -1.466 -7.802 15.029 1.00 28.49 260 CYS A N 1
ATOM 1421 C CA . CYS A 1 260 ? -2.286 -6.598 15.115 1.00 33.43 260 CYS A CA 1
ATOM 1422 C C . CYS A 1 260 ? -3.756 -7.005 15.102 1.00 29.42 260 CYS A C 1
ATOM 1423 O O . CYS A 1 260 ? -4.082 -8.146 14.760 1.00 29.97 260 CYS A O 1
ATOM 1426 N N . PRO A 1 261 ? -4.653 -6.114 15.535 1.00 34.42 261 PRO A N 1
ATOM 1427 C CA . PRO A 1 261 ? -6.084 -6.448 15.589 1.00 36.78 261 PRO A CA 1
ATOM 1428 C C . PRO A 1 261 ? -6.723 -6.910 14.292 1.00 34.47 261 PRO A C 1
ATOM 1429 O O . PRO A 1 261 ? -7.599 -7.777 14.324 1.00 30.76 261 PRO A O 1
ATOM 1433 N N . TRP A 1 262 ? -6.347 -6.320 13.158 1.00 32.19 262 TRP A N 1
ATOM 1434 C CA . TRP A 1 262 ? -7.142 -6.446 11.936 1.00 34.92 262 TRP A CA 1
ATOM 1435 C C . TRP A 1 262 ? -6.657 -7.532 10.990 1.00 28.03 262 TRP A C 1
ATOM 1436 O O . TRP A 1 262 ? -7.415 -7.934 10.103 1.00 27.65 262 TRP A O 1
ATOM 1447 N N . ILE A 1 263 ? -5.428 -8.019 11.153 1.00 25.69 263 ILE A N 1
ATOM 1448 C CA . ILE A 1 263 ? -4.877 -9.051 10.281 1.00 23.29 263 ILE A CA 1
ATOM 1449 C C . ILE A 1 263 ? -4.337 -10.169 11.160 1.00 20.12 263 ILE A C 1
ATOM 1450 O O . ILE A 1 263 ? -3.625 -9.901 12.131 1.00 20.36 263 ILE A O 1
ATOM 1455 N N . GLU A 1 264 ? -4.667 -11.415 10.815 1.00 18.20 264 GLU A N 1
ATOM 1456 C CA . GLU A 1 264 ? -4.119 -12.588 11.492 1.00 20.02 264 GLU A CA 1
ATOM 1457 C C . GLU A 1 264 ? -3.986 -13.720 10.486 1.00 20.59 264 GLU A C 1
ATOM 1458 O O . GLU A 1 264 ? -4.781 -13.806 9.550 1.00 20.87 264 GLU A O 1
ATOM 1464 N N . LEU A 1 265 ? -2.972 -14.571 10.674 1.00 19.95 265 LEU A N 1
ATOM 1465 C CA . LEU A 1 265 ? -2.785 -15.714 9.785 1.00 19.78 265 LEU A CA 1
ATOM 1466 C C . LEU A 1 265 ? -4.049 -16.558 9.740 1.00 20.42 265 LEU A C 1
ATOM 1467 O O . LEU A 1 265 ? -4.594 -16.945 10.783 1.00 18.83 265 LEU A O 1
ATOM 1472 N N . GLY A 1 266 ? -4.538 -16.795 8.523 1.00 18.66 266 GLY A N 1
ATOM 1473 C CA . GLY A 1 266 ? -5.682 -17.650 8.286 1.00 17.69 266 GLY A CA 1
ATOM 1474 C C . GLY A 1 266 ? -7.036 -17.055 8.595 1.00 21.18 266 GLY A C 1
ATOM 1475 O O . GLY A 1 266 ? -8.053 -17.650 8.209 1.00 23.33 266 GLY A O 1
ATOM 1476 N N . ARG A 1 267 ? -7.105 -15.895 9.246 1.00 18.99 267 ARG A N 1
ATOM 1477 C CA . ARG A 1 267 ? -8.372 -15.466 9.825 1.00 21.62 267 ARG A CA 1
ATOM 1478 C C . ARG A 1 267 ? -9.381 -15.032 8.772 1.00 23.11 267 ARG A C 1
ATOM 1479 O O . ARG A 1 267 ? -9.111 -14.129 7.975 1.00 21.84 267 ARG A O 1
ATOM 1487 N N . LYS A 1 268 ? -10.558 -15.657 8.802 1.00 23.23 268 LYS A N 1
ATOM 1488 C CA . LYS A 1 268 ? -11.672 -15.316 7.914 1.00 24.34 268 LYS A CA 1
ATOM 1489 C C . LYS A 1 268 ? -11.353 -15.566 6.447 1.00 24.27 268 LYS A C 1
ATOM 1490 O O . LYS A 1 268 ? -11.989 -14.974 5.569 1.00 28.47 268 LYS A O 1
ATOM 1496 N N . LEU A 1 269 ? -10.373 -16.421 6.154 1.00 22.08 269 LEU A N 1
ATOM 1497 C CA . LEU A 1 269 ? -10.018 -16.746 4.775 1.00 20.87 269 LEU A CA 1
ATOM 1498 C C . LEU A 1 269 ? -10.785 -17.988 4.353 1.00 24.93 269 LEU A C 1
ATOM 1499 O O . LEU A 1 269 ? -10.605 -19.070 4.919 1.00 23.80 269 LEU A O 1
ATOM 1504 N N . TRP A 1 270 ? -11.655 -17.806 3.370 1.00 22.71 270 TRP A N 1
ATOM 1505 C CA . TRP A 1 270 ? -12.427 -18.869 2.758 1.00 25.65 270 TRP A CA 1
ATOM 1506 C C . TRP A 1 270 ? -12.921 -18.340 1.423 1.00 23.62 270 TRP A C 1
ATOM 1507 O O . TRP A 1 270 ? -13.004 -17.128 1.212 1.00 25.35 270 TRP A O 1
ATOM 1518 N N . LEU A 1 271 ? -13.229 -19.265 0.524 1.00 24.09 271 LEU A N 1
ATOM 1519 C CA . LEU A 1 271 ? -13.717 -18.793 -0.763 1.00 29.60 271 LEU A CA 1
ATOM 1520 C C . LEU A 1 271 ? -15.224 -18.943 -0.859 1.00 31.46 271 LEU A C 1
ATOM 1521 O O . LEU A 1 271 ? -15.770 -19.961 -0.428 1.00 30.26 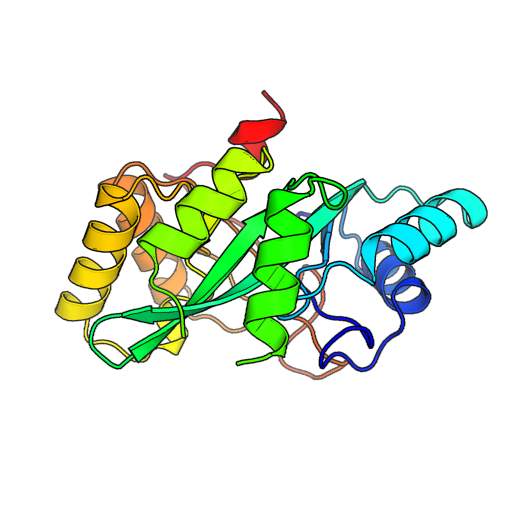271 LEU A O 1
ATOM 1526 N N . PRO A 1 272 ? -15.913 -17.952 -1.423 1.00 29.82 272 PRO A N 1
ATOM 1527 C CA . PRO A 1 272 ? -17.336 -18.125 -1.723 1.00 37.30 272 PRO A CA 1
ATOM 1528 C C . PRO A 1 272 ? -17.514 -19.187 -2.795 1.00 39.33 272 PRO A C 1
ATOM 1529 O O . PRO A 1 272 ? -16.563 -19.616 -3.456 1.00 35.79 272 PRO A O 1
ATOM 1533 N N . ALA A 1 273 ? -18.759 -19.616 -2.961 1.00 39.72 273 ALA A N 1
ATOM 1534 C CA . ALA A 1 273 ? -19.069 -20.561 -4.019 1.00 39.20 273 ALA A CA 1
ATOM 1535 C C . ALA A 1 273 ? -18.877 -19.906 -5.384 1.00 38.55 273 ALA A C 1
ATOM 1536 O O . ALA A 1 273 ? -18.996 -18.686 -5.539 1.00 38.45 273 ALA A O 1
ATOM 1538 N N . GLY A 1 274 ? -18.571 -20.730 -6.380 1.00 38.00 274 GLY A N 1
ATOM 1539 C CA . GLY A 1 274 ? -18.480 -20.259 -7.745 1.00 35.91 274 GLY A CA 1
ATOM 1540 C C . GLY A 1 274 ? -17.083 -19.994 -8.258 1.00 34.62 274 GLY A C 1
ATOM 1541 O O . GLY A 1 274 ? -16.945 -19.531 -9.397 1.00 31.73 274 GLY A O 1
ATOM 1542 N N . VAL A 1 275 ? -16.049 -20.274 -7.465 1.00 28.45 275 VAL A N 1
ATOM 1543 C CA . VAL A 1 275 ? -14.657 -20.112 -7.885 1.00 31.15 275 VAL A CA 1
ATOM 1544 C C . VAL A 1 275 ? -13.818 -21.164 -7.164 1.00 31.09 275 VAL A C 1
ATOM 1545 O O . VAL A 1 275 ? -14.092 -21.505 -6.012 1.00 32.66 275 VAL A O 1
ATOM 1549 N N . GLU A 1 276 ? -12.801 -21.681 -7.848 1.00 27.64 276 GLU A N 1
ATOM 1550 C CA . GLU A 1 276 ? -11.914 -22.708 -7.320 1.00 25.52 276 GLU A CA 1
ATOM 1551 C C . GLU A 1 276 ? -10.617 -22.086 -6.805 1.00 20.74 276 GLU A C 1
ATOM 1552 O O . GLU A 1 276 ? -10.143 -21.075 -7.330 1.00 18.65 276 GLU A O 1
ATOM 1558 N N . GLY A 1 277 ? -10.034 -22.717 -5.783 1.00 22.38 277 GLY A N 1
ATOM 1559 C CA . GLY A 1 277 ? -8.817 -22.187 -5.179 1.00 21.55 277 GLY A CA 1
ATOM 1560 C C . GLY A 1 277 ? -7.580 -22.419 -6.030 1.00 19.87 277 GLY A C 1
ATOM 1561 O O . GLY A 1 277 ? -7.451 -23.424 -6.722 1.00 20.00 277 GLY A O 1
ATOM 1562 N N . VAL A 1 278 ? -6.636 -21.472 -5.953 1.00 17.42 278 VAL A N 1
ATOM 1563 C CA . VAL A 1 278 ? -5.443 -21.532 -6.802 1.00 18.69 278 VAL A CA 1
ATOM 1564 C C . VAL A 1 278 ? -4.613 -22.774 -6.504 1.00 18.33 278 VAL A C 1
ATOM 1565 O O . VAL A 1 278 ? -3.871 -23.258 -7.368 1.00 19.10 278 VAL A O 1
ATOM 1569 N N . TRP A 1 279 ? -4.739 -23.327 -5.295 1.00 20.87 279 TRP A N 1
ATOM 1570 C CA . TRP A 1 279 ? -3.960 -24.498 -4.928 1.00 23.06 279 TRP A CA 1
ATOM 1571 C C . TRP A 1 279 ? -4.317 -25.714 -5.777 1.00 25.07 279 TRP A C 1
ATOM 1572 O O . TRP A 1 279 ? -3.513 -26.646 -5.855 1.00 23.40 279 TRP A O 1
ATOM 1583 N N . GLN A 1 280 ? -5.498 -25.719 -6.414 1.00 21.71 280 GLN A N 1
ATOM 1584 C CA . GLN A 1 280 ? -5.829 -26.790 -7.364 1.00 25.36 280 GLN A CA 1
ATOM 1585 C C . GLN A 1 280 ? -4.815 -26.879 -8.499 1.00 27.81 280 GLN A C 1
ATOM 1586 O O . GLN A 1 280 ? -4.616 -27.961 -9.067 1.00 30.15 280 GLN A O 1
ATOM 1592 N N . LEU A 1 281 ? -4.200 -25.755 -8.875 1.00 24.76 281 LEU A N 1
ATOM 1593 C CA . LEU A 1 281 ? -3.320 -25.737 -10.037 1.00 24.52 281 LEU A CA 1
ATOM 1594 C C . LEU A 1 281 ? -2.018 -26.490 -9.818 1.00 27.88 281 LEU A C 1
ATOM 1595 O O . LEU A 1 281 ? -1.377 -26.872 -10.800 1.00 27.57 281 LEU A O 1
ATOM 1600 N N . TRP A 1 282 ? -1.599 -26.704 -8.566 1.00 25.76 282 TRP A N 1
ATOM 1601 C CA . TRP A 1 282 ? -0.447 -27.553 -8.309 1.00 28.42 282 TRP A CA 1
ATOM 1602 C C . TRP A 1 282 ? -0.778 -28.813 -7.525 1.00 31.27 282 TRP A C 1
ATOM 1603 O O . TRP A 1 282 ? 0.049 -29.730 -7.482 1.00 35.44 282 TRP A O 1
ATOM 1614 N N . GLU A 1 283 ? -1.950 -28.877 -6.900 1.00 31.14 283 GLU A N 1
ATOM 1615 C CA . GLU A 1 283 ? -2.358 -30.065 -6.160 1.00 31.17 283 GLU A CA 1
ATOM 1616 C C . GLU A 1 283 ? -2.877 -31.154 -7.089 1.00 35.20 283 GLU A C 1
ATOM 1617 O O . GLU A 1 283 ? -2.867 -32.335 -6.719 1.00 41.75 283 GLU A O 1
ATOM 1623 N N . GLN A 1 284 ? -3.323 -30.779 -8.283 1.00 35.53 284 GLN A N 1
ATOM 1624 C CA . GLN A 1 284 ? -3.848 -31.726 -9.256 1.00 39.88 284 GLN A CA 1
ATOM 1625 C C . GLN A 1 284 ? -3.713 -31.153 -10.658 1.00 40.25 284 GLN A C 1
ATOM 1626 O O . GLN A 1 284 ? -2.706 -30.519 -10.977 1.00 40.45 284 GLN A O 1
#

Nearest PDB structures (foldseek):
  7ug9-assembly1_A  TM=1.005E+00  e=1.133E-43  Escherichia coli
  9etk-assembly1_A  TM=9.822E-01  e=6.111E-27  Vibrio cholerae
  2yb4-assembly1_A  TM=9.219E-01  e=2.278E-19  Chromobacterium violaceum
  3e0f-assembly1_A  TM=7.605E-01  e=3.515E-14  Bifidobacterium adolescentis ATCC 15703
  5fkw-assembly1_A  TM=7.421E-01  e=3.139E-07  Escherichia coli K-12

GO terms:
  GO:0030145 manganese ion binding (F, IDA)
  GO:0008252 nucleotidase activity (F, IDA)
  GO:0004534 5'-3' RNA exonuclease activity (F, IDA)
  GO:0097657 3',5'-nucleotide bisphosphate phosphatase activity (F, EXP)
  GO:0035312 5'-3' DNA exonuclease activity (F, IDA)
  GO:0030490 maturation of SSU-rRNA (P, IDA)
  GO:0000470 maturation of LSU-rRNA (P, IDA)
  GO:0000481 maturation of 5S rRNA (P, IDA)
  GO:0030490 maturation of SSU-rRNA (P, IMP)
  GO:0000470 maturation of LSU-rRNA (P, IMP)
  GO:0000481 maturation of 5S rRNA (P, IMP)

InterPro domains:
  IPR003141 Polymerase/histidinol phosphatase, N-terminal [SM00481] (10-77)
  IPR004013 PHP domain [PF02811] (11-86)
  IPR016195 Polymerase/histidinol phosphatase-like [SSF89550] (9-285)
  IPR052018 PHP domain-containing protein [PTHR42924] (6-274)

Organism: Escherichia coli (strain K12) (NCBI:txid83333)